Protein AF-A0A5P8K7Y3-F1 (afdb_monomer)

Secondary structure (DSSP, 8-state):
-----PPPPPPPHHHHHHHHHHHHHHHHHHHHHHHHT-STTS---HHHHHHHHHHHHHHHHHHHHHHHHHHHS-SPPPHHHHHHHHHHHHHHHHHHHHHHHHHHHHHHHHHHHHHTTS---HHHHHHHHHHHHHHHHHHHHHHHHHHHHHHHHHHHHHHHHHHHHHHHHHHHHHTSS----------------------------

Foldseek 3Di:
DDDPDPDADAQDLVLLVVLLVLLVLLVVLLVLLCVLLPDPLSAHALVSLVVSLVSLVVSLVVLVVVLVVLVPDDDDDHPLSVVSSVLSVVLSVLSVLLSVLSVLLSVLNVVCVVLVPDDDDVVVVVSNVVSSVSNVVSSVSSSVSSNVSSVSSNVSSVVSVVRNVVSVVVVVVVVPPPPDPDDDDDDDDDDDDDDDDDDDDDDDD

Mean predicted aligned error: 12.16 Å

Nearest PDB structures (foldseek):
  7x8v-assembly5_E  TM=6.450E-01  e=2.199E-02  Oryza sativa Japonica Group
  8snb-assembly1_1G  TM=4.598E-01  e=1.904E+00  Strongylocentrotus purpuratus
  4nqi-assembly2_C  TM=3.157E-01  e=3.144E+00  Dictyostelium discoideum
  6rcu-assembly1_A  TM=3.070E-01  e=5.456E+00  Plasmodium falciparum 3D7
  8pwv-assembly4_G  TM=3.233E-01  e=7.010E+00  Plasmodium falciparum 3D7

Organism: NCBI:txid2653200

Sequence (205 aa):
MTPIVPTPPIPTAADARTMSALAKEFTAARRRLDQSRQTSDGLPSLTATANQLQSLGLLINYLTDEVLFRIAEPGPRNPQQRRAVGILATVTTPAARAVEYLAEAHGQLGFLHQYAEGPATPIRIELRNSAVDVIHDRLDEARAALQDASDALNSEADRSGALMSRAAAARGRTTVHNAPTASSVLSPEAAPPPPSAGPAHVNGR

Solvent-accessible surface area (backbone atoms only — not comparable to full-atom values): 11895 Å² total; per-residue (Å²): 134,82,80,83,74,78,76,75,82,73,62,56,75,60,58,25,48,53,29,41,52,52,17,50,50,32,48,48,53,36,50,51,57,57,57,41,29,73,43,99,83,52,55,56,51,66,66,56,46,51,55,49,48,54,51,49,52,52,51,50,50,51,47,52,49,52,39,50,53,65,70,64,53,86,72,90,74,53,75,61,58,54,46,52,44,50,52,54,57,57,35,48,54,34,47,50,49,20,46,52,28,43,49,54,25,44,52,40,44,51,49,50,63,74,62,64,86,58,85,87,42,76,69,56,51,52,53,50,51,54,40,51,52,50,29,52,54,21,49,51,51,16,40,50,23,24,46,55,30,18,50,57,26,37,55,50,16,53,52,41,48,53,53,38,54,50,53,53,55,53,54,60,57,69,73,71,76,77,71,82,79,77,78,89,89,82,88,86,92,83,87,84,88,90,86,89,82,88,82,92,84,88,89,90,134

Radius of gyration: 35.82 Å; Cα contacts (8 Å, |Δi|>4): 152; chains: 1; bounding box: 78×76×113 Å

Structure (mmCIF, N/CA/C/O backbone):
data_AF-A0A5P8K7Y3-F1
#
_entry.id   AF-A0A5P8K7Y3-F1
#
loop_
_atom_site.group_PDB
_atom_site.id
_atom_site.type_symbol
_atom_site.label_atom_id
_atom_site.label_alt_id
_atom_site.label_comp_id
_atom_site.label_asym_id
_atom_site.label_entity_id
_atom_site.label_seq_id
_atom_site.pdbx_PDB_ins_code
_atom_site.Cartn_x
_atom_site.Cartn_y
_atom_site.Cartn_z
_atom_site.occupancy
_atom_site.B_iso_or_equiv
_atom_site.auth_seq_id
_atom_site.auth_comp_id
_atom_site.auth_asym_id
_atom_site.auth_atom_id
_atom_site.pdbx_PDB_model_num
ATOM 1 N N . MET A 1 1 ? -23.133 5.438 50.926 1.00 43.59 1 MET A N 1
ATOM 2 C CA . MET A 1 1 ? -22.958 5.757 49.493 1.00 43.59 1 MET A CA 1
ATOM 3 C C . MET A 1 1 ? -21.831 4.893 48.958 1.00 43.59 1 MET A C 1
ATOM 5 O O . MET A 1 1 ? -20.680 5.143 49.285 1.00 43.59 1 MET A O 1
ATOM 9 N N . THR A 1 2 ? -22.152 3.819 48.243 1.00 37.84 2 THR A N 1
ATOM 10 C CA . THR A 1 2 ? -21.155 2.976 47.572 1.00 37.84 2 THR A CA 1
ATOM 11 C C . THR A 1 2 ? -20.686 3.685 46.298 1.00 37.84 2 THR A C 1
ATOM 13 O O . THR A 1 2 ? -21.532 4.106 45.508 1.00 37.84 2 THR A O 1
ATOM 16 N N . PRO A 1 3 ? -19.372 3.866 46.082 1.00 36.59 3 PRO A N 1
ATOM 17 C CA . PRO A 1 3 ? -18.875 4.463 44.852 1.00 36.59 3 PRO A CA 1
ATOM 18 C C . PRO A 1 3 ? -19.173 3.524 43.679 1.00 36.59 3 PRO A C 1
ATOM 20 O O . PRO A 1 3 ? -18.747 2.369 43.665 1.00 36.59 3 PRO A O 1
ATOM 23 N N . ILE A 1 4 ? -19.916 4.025 42.692 1.00 34.91 4 ILE A N 1
ATOM 24 C CA . ILE A 1 4 ? -20.074 3.368 41.394 1.00 34.91 4 ILE A CA 1
ATOM 25 C C . ILE A 1 4 ? -18.711 3.463 40.708 1.00 34.91 4 ILE A C 1
ATOM 27 O O . ILE A 1 4 ? -18.345 4.516 40.194 1.00 34.91 4 ILE A O 1
ATOM 31 N N . VAL A 1 5 ? -17.929 2.384 40.750 1.00 37.88 5 VAL A N 1
ATOM 32 C CA . VAL A 1 5 ? -16.685 2.281 39.981 1.00 37.88 5 VAL A CA 1
ATOM 33 C C . VAL A 1 5 ? -17.086 2.139 38.509 1.00 37.88 5 VAL A C 1
ATOM 35 O O . VAL A 1 5 ? -17.728 1.142 38.162 1.00 37.88 5 VAL A O 1
ATOM 38 N N . PRO A 1 6 ? -16.761 3.106 37.630 1.00 37.75 6 PRO A N 1
ATOM 39 C CA . PRO A 1 6 ? -17.093 3.008 36.217 1.00 37.75 6 PRO A CA 1
ATOM 40 C C . PRO A 1 6 ? -16.416 1.765 35.650 1.00 37.75 6 PRO A C 1
ATOM 42 O O . PRO A 1 6 ? -15.192 1.633 35.701 1.00 37.75 6 PRO A O 1
ATOM 45 N N . THR A 1 7 ? -17.210 0.829 35.134 1.00 42.75 7 THR A N 1
ATOM 46 C CA . THR A 1 7 ? -16.655 -0.323 34.425 1.00 42.75 7 THR A CA 1
ATOM 47 C C . THR A 1 7 ? -15.919 0.223 33.201 1.00 42.75 7 THR A C 1
ATOM 49 O O . THR A 1 7 ? -16.545 0.929 32.405 1.00 42.75 7 THR A O 1
ATOM 52 N N . PRO A 1 8 ? -14.607 -0.030 33.041 1.00 46.38 8 PRO A N 1
ATOM 53 C CA . PRO A 1 8 ? -13.878 0.502 31.906 1.00 46.38 8 PRO A CA 1
ATOM 54 C C . PRO A 1 8 ? -14.508 -0.030 30.612 1.00 46.38 8 PRO A C 1
ATOM 56 O O . PRO A 1 8 ? -14.836 -1.221 30.537 1.00 46.38 8 PRO A O 1
ATOM 59 N N . PRO A 1 9 ? -14.696 0.831 29.599 1.00 52.50 9 PRO A N 1
ATOM 60 C CA . PRO A 1 9 ? -15.240 0.409 28.323 1.00 52.50 9 PRO A CA 1
ATOM 61 C C . PRO A 1 9 ? -14.360 -0.691 27.726 1.00 52.50 9 PRO A C 1
ATOM 63 O O . PRO A 1 9 ? -13.128 -0.640 27.748 1.00 52.50 9 PRO A O 1
ATOM 66 N N . ILE A 1 10 ? -15.032 -1.725 27.243 1.00 55.00 10 ILE A N 1
ATOM 67 C CA . ILE A 1 10 ? -14.431 -2.928 26.679 1.00 55.00 10 ILE A CA 1
ATOM 68 C C . ILE A 1 10 ? -13.862 -2.550 25.304 1.00 55.00 10 ILE A C 1
ATOM 70 O O . ILE A 1 10 ? -14.553 -1.851 24.559 1.00 55.00 10 ILE A O 1
ATOM 74 N N . PRO A 1 11 ? -12.653 -3.006 24.928 1.00 56.31 11 PRO A N 1
ATOM 75 C CA . PRO A 1 11 ? -12.202 -2.914 23.541 1.00 56.31 11 PRO A CA 1
ATOM 76 C C . PRO A 1 11 ? -13.250 -3.544 22.617 1.00 56.31 11 PRO A C 1
ATOM 78 O O . PRO A 1 11 ? -13.798 -4.602 22.948 1.00 56.31 11 PRO A O 1
ATOM 81 N N . THR A 1 12 ? -13.563 -2.915 21.482 1.00 70.69 12 THR A N 1
ATOM 82 C CA . THR A 1 12 ? -14.603 -3.472 20.614 1.00 70.69 12 THR A CA 1
ATOM 83 C C . THR A 1 12 ? -14.018 -4.592 19.753 1.00 70.69 12 THR A C 1
ATOM 85 O O . THR A 1 12 ? -12.980 -4.446 19.110 1.00 70.69 12 THR A O 1
ATOM 88 N N . ALA A 1 13 ? -14.710 -5.732 19.704 1.00 78.44 13 ALA A N 1
ATOM 89 C CA . ALA A 1 13 ? -14.373 -6.844 18.811 1.00 78.44 13 ALA A CA 1
ATOM 90 C C . ALA A 1 13 ? -14.355 -6.427 17.332 1.00 78.44 13 ALA A C 1
ATOM 92 O O . ALA A 1 13 ? -13.800 -7.128 16.488 1.00 78.44 13 ALA A O 1
ATOM 93 N N . ALA A 1 14 ? -15.055 -5.341 17.000 1.00 84.50 14 ALA A N 1
ATOM 94 C CA . ALA A 1 14 ? -15.094 -4.772 15.665 1.00 84.50 14 ALA A CA 1
ATOM 95 C C . ALA A 1 14 ? -13.731 -4.174 15.288 1.00 84.50 14 ALA A C 1
ATOM 97 O O . ALA A 1 14 ? -13.200 -4.540 14.248 1.00 84.50 14 ALA A O 1
ATOM 98 N N . ASP A 1 15 ? -13.113 -3.382 16.170 1.00 87.62 15 ASP A N 1
ATOM 99 C CA . ASP A 1 15 ? -11.823 -2.728 15.908 1.00 87.62 15 ASP A CA 1
ATOM 100 C C . ASP A 1 15 ? -10.712 -3.724 15.569 1.00 87.62 15 ASP A C 1
ATOM 102 O O . ASP A 1 15 ? -10.034 -3.587 14.551 1.00 87.62 15 ASP A O 1
ATOM 106 N N . ALA A 1 16 ? -10.562 -4.767 16.390 1.00 90.00 16 ALA A N 1
ATOM 107 C CA . ALA A 1 16 ? -9.559 -5.805 16.166 1.00 90.00 16 ALA A CA 1
ATOM 108 C C . ALA A 1 16 ? -9.787 -6.550 14.839 1.00 90.00 16 ALA A C 1
ATOM 110 O O . ALA A 1 16 ? -8.836 -6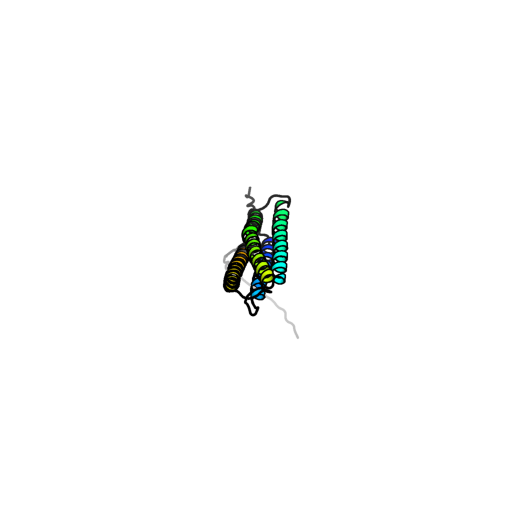.854 14.119 1.00 90.00 16 ALA A O 1
ATOM 111 N N . ARG A 1 17 ?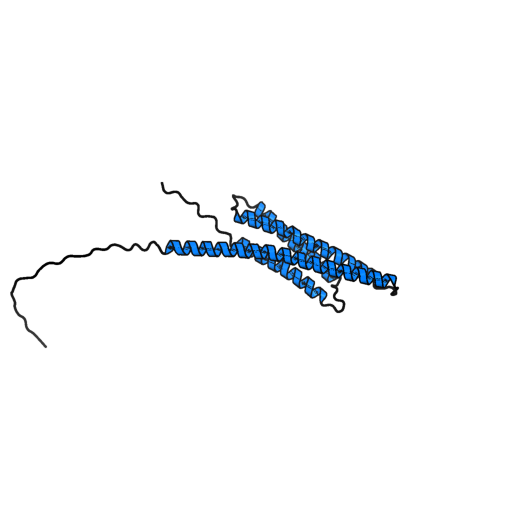 -11.053 -6.818 14.488 1.00 90.31 17 ARG A N 1
ATOM 112 C CA . ARG A 1 17 ? -11.409 -7.473 13.222 1.00 90.31 17 ARG A CA 1
ATOM 113 C C . ARG A 1 17 ? -11.115 -6.581 12.021 1.00 90.31 17 ARG A C 1
ATOM 115 O O . ARG A 1 17 ? -10.531 -7.079 11.064 1.00 90.31 17 ARG A O 1
ATOM 122 N N . THR A 1 18 ? -11.461 -5.295 12.083 1.00 92.31 18 THR A N 1
ATOM 123 C CA . THR A 1 18 ? -11.161 -4.329 11.016 1.00 92.31 18 THR A CA 1
ATOM 124 C C . THR A 1 18 ? -9.657 -4.216 10.788 1.00 92.31 18 THR A C 1
ATOM 126 O O . THR A 1 18 ? -9.202 -4.346 9.654 1.00 92.31 18 THR A O 1
ATOM 129 N N . MET A 1 19 ? -8.867 -4.060 11.856 1.00 94.62 19 MET A N 1
ATOM 130 C CA . MET A 1 19 ? -7.406 -3.978 11.745 1.00 94.62 19 MET A CA 1
ATOM 131 C C . MET A 1 19 ? -6.797 -5.271 11.187 1.00 94.62 19 MET A C 1
ATOM 133 O O . MET A 1 19 ? -5.967 -5.211 10.285 1.00 94.62 19 MET A O 1
ATOM 137 N N . SER A 1 20 ? -7.254 -6.443 11.640 1.00 95.44 20 SER A N 1
ATOM 138 C CA . SER A 1 20 ? -6.792 -7.729 11.099 1.00 95.44 20 SER A CA 1
ATOM 139 C C . SER A 1 20 ? -7.175 -7.922 9.626 1.00 95.44 20 SER A C 1
ATOM 141 O O . SER A 1 20 ? -6.382 -8.447 8.846 1.00 95.44 20 SER A O 1
ATOM 143 N N . ALA A 1 21 ? -8.374 -7.494 9.219 1.00 95.62 21 ALA A N 1
ATOM 144 C CA . ALA A 1 21 ? -8.799 -7.546 7.822 1.00 95.62 21 ALA A CA 1
ATOM 145 C C . ALA A 1 21 ? -7.900 -6.665 6.940 1.00 95.62 21 ALA A C 1
ATOM 147 O O . ALA A 1 21 ? -7.353 -7.149 5.953 1.00 95.62 21 ALA A O 1
ATOM 148 N N . LEU A 1 22 ? -7.650 -5.420 7.350 1.00 95.81 22 LEU A N 1
ATOM 149 C CA . LEU A 1 22 ? -6.735 -4.517 6.650 1.00 95.81 22 LEU A CA 1
ATOM 150 C C . LEU A 1 22 ? -5.306 -5.065 6.576 1.00 95.81 22 LEU A C 1
ATOM 152 O O . LEU A 1 22 ? -4.679 -5.022 5.519 1.00 95.81 22 LEU A O 1
ATOM 156 N N . ALA A 1 23 ? -4.799 -5.636 7.669 1.00 97.62 23 ALA A N 1
ATOM 157 C CA . ALA A 1 23 ? -3.471 -6.240 7.691 1.00 97.62 23 ALA A CA 1
ATOM 158 C C . ALA A 1 23 ? -3.346 -7.379 6.665 1.00 97.62 23 ALA A C 1
ATOM 160 O O . ALA A 1 23 ? -2.321 -7.510 5.988 1.00 97.62 23 ALA A O 1
ATOM 161 N N . LYS A 1 24 ? -4.404 -8.189 6.509 1.00 98.00 24 LYS A N 1
ATOM 162 C CA . LYS A 1 24 ? -4.471 -9.246 5.490 1.00 98.00 24 LYS A CA 1
ATOM 163 C C . LYS A 1 24 ? -4.464 -8.678 4.075 1.00 98.00 24 LYS A C 1
ATOM 165 O O . LYS A 1 24 ? -3.780 -9.253 3.231 1.00 98.00 24 LYS A O 1
ATOM 170 N N . GLU A 1 25 ? -5.150 -7.565 3.825 1.00 98.00 25 GLU A N 1
ATOM 171 C CA . GLU A 1 25 ? -5.144 -6.900 2.516 1.00 98.00 25 GLU A CA 1
ATOM 172 C C . GLU A 1 25 ? -3.756 -6.351 2.155 1.00 98.00 25 GLU A C 1
ATOM 174 O O . GLU A 1 25 ? -3.258 -6.624 1.061 1.00 98.00 25 GLU A O 1
ATOM 179 N N . PHE A 1 26 ? -3.057 -5.688 3.085 1.00 97.88 26 PHE A N 1
ATOM 180 C CA . PHE A 1 26 ? -1.664 -5.265 2.869 1.00 97.88 26 PHE A CA 1
ATOM 181 C C . PHE A 1 26 ? -0.726 -6.462 2.654 1.00 97.88 26 PHE A C 1
ATOM 183 O O . PHE A 1 26 ? 0.099 -6.463 1.737 1.00 97.88 26 PHE A O 1
ATOM 190 N N . THR A 1 27 ? -0.909 -7.542 3.419 1.00 98.31 27 THR A N 1
ATOM 191 C CA . THR A 1 27 ? -0.162 -8.796 3.225 1.00 98.31 27 THR A CA 1
ATOM 192 C C . THR A 1 27 ? -0.441 -9.415 1.852 1.00 98.31 27 THR A C 1
ATOM 194 O O . THR A 1 27 ? 0.462 -9.950 1.206 1.00 98.31 27 THR A O 1
ATOM 197 N N . ALA A 1 28 ? -1.688 -9.374 1.382 1.00 97.50 28 ALA A N 1
ATOM 198 C CA . ALA A 1 28 ? -2.072 -9.850 0.058 1.00 97.50 28 ALA A CA 1
ATOM 199 C C . ALA A 1 28 ? -1.484 -8.966 -1.048 1.00 97.50 28 ALA A C 1
ATOM 201 O O . ALA A 1 28 ? -0.976 -9.495 -2.034 1.00 97.50 28 ALA A O 1
ATOM 202 N N . ALA A 1 29 ? -1.486 -7.643 -0.878 1.00 96.56 29 ALA A N 1
ATOM 203 C CA . ALA A 1 29 ? -0.826 -6.713 -1.787 1.00 96.56 29 ALA A CA 1
ATOM 204 C C . ALA A 1 29 ? 0.676 -7.010 -1.898 1.00 96.56 29 ALA A C 1
ATOM 206 O O . ALA A 1 29 ? 1.185 -7.127 -3.011 1.00 96.56 29 ALA A O 1
ATOM 207 N N . ARG A 1 30 ? 1.359 -7.237 -0.771 1.00 97.38 30 ARG A N 1
ATOM 208 C CA . ARG A 1 30 ? 2.775 -7.628 -0.748 1.00 97.38 30 ARG A CA 1
ATOM 209 C C . ARG A 1 30 ? 3.023 -8.942 -1.493 1.00 97.38 30 ARG A C 1
ATOM 211 O O . ARG A 1 30 ? 3.897 -9.012 -2.344 1.00 97.38 30 ARG A O 1
ATOM 218 N N . ARG A 1 31 ? 2.206 -9.970 -1.240 1.00 97.06 31 ARG A N 1
ATOM 219 C CA . ARG A 1 31 ? 2.325 -11.264 -1.940 1.00 97.06 31 ARG A CA 1
ATOM 220 C C . ARG A 1 31 ? 2.109 -11.145 -3.447 1.00 97.06 31 ARG A C 1
ATOM 222 O O . ARG A 1 31 ? 2.800 -11.820 -4.199 1.00 97.06 31 ARG A O 1
ATOM 229 N N . ARG A 1 32 ? 1.177 -10.296 -3.894 1.00 95.31 32 ARG A N 1
ATOM 230 C CA . ARG A 1 32 ? 0.976 -10.015 -5.327 1.00 95.31 32 ARG A CA 1
ATOM 231 C C . ARG A 1 32 ? 2.219 -9.386 -5.960 1.00 95.31 32 ARG A C 1
ATOM 233 O O . ARG A 1 32 ? 2.560 -9.749 -7.081 1.00 95.31 32 ARG A O 1
ATOM 240 N N . LEU A 1 33 ? 2.907 -8.503 -5.232 1.00 93.62 33 LEU A N 1
ATOM 241 C CA . LEU A 1 33 ? 4.177 -7.913 -5.663 1.00 93.62 33 LEU A CA 1
ATOM 242 C C . LEU A 1 33 ? 5.288 -8.966 -5.789 1.00 93.62 33 LEU A C 1
ATOM 244 O O . LEU A 1 33 ? 6.045 -8.957 -6.751 1.00 93.62 33 LEU A O 1
ATOM 248 N N . ASP A 1 34 ? 5.361 -9.909 -4.850 1.00 94.19 34 ASP A N 1
ATOM 249 C CA . ASP A 1 34 ? 6.330 -11.008 -4.925 1.00 94.19 34 ASP A CA 1
ATOM 250 C C . ASP A 1 34 ? 6.035 -11.951 -6.100 1.00 94.19 34 ASP A C 1
ATOM 252 O O . ASP A 1 34 ? 6.944 -12.402 -6.791 1.00 94.19 34 ASP A O 1
ATOM 256 N N . GLN A 1 35 ? 4.756 -12.251 -6.336 1.00 93.44 35 GLN A N 1
ATOM 257 C CA . GLN A 1 35 ? 4.317 -13.107 -7.439 1.00 93.44 35 GLN A CA 1
ATOM 258 C C . GLN A 1 35 ? 4.613 -12.482 -8.800 1.00 93.44 35 GLN A C 1
ATOM 260 O O . GLN A 1 35 ? 5.029 -13.186 -9.716 1.00 93.44 35 GLN A O 1
ATOM 265 N N . SER A 1 36 ? 4.436 -11.167 -8.942 1.00 91.38 36 SER A N 1
ATOM 266 C CA . SER A 1 36 ? 4.694 -10.486 -10.210 1.00 91.38 36 SER A CA 1
ATOM 267 C C . SER A 1 36 ? 6.179 -10.455 -10.589 1.00 91.38 36 SER A C 1
ATOM 269 O O . SER A 1 36 ? 6.481 -10.280 -11.763 1.00 91.38 36 SER A O 1
ATOM 271 N N . ARG A 1 37 ? 7.094 -10.699 -9.639 1.00 89.50 37 ARG A N 1
ATOM 272 C CA . ARG A 1 37 ? 8.543 -10.845 -9.876 1.00 89.50 37 ARG A CA 1
ATOM 273 C C . ARG A 1 37 ? 8.968 -12.252 -10.304 1.00 89.50 37 ARG A C 1
ATOM 275 O O . ARG A 1 37 ? 10.141 -12.468 -10.570 1.00 89.50 37 ARG A O 1
ATOM 282 N N . GLN A 1 38 ? 8.060 -13.228 -10.371 1.00 87.06 38 GLN A N 1
ATOM 283 C CA . GLN A 1 38 ? 8.395 -14.618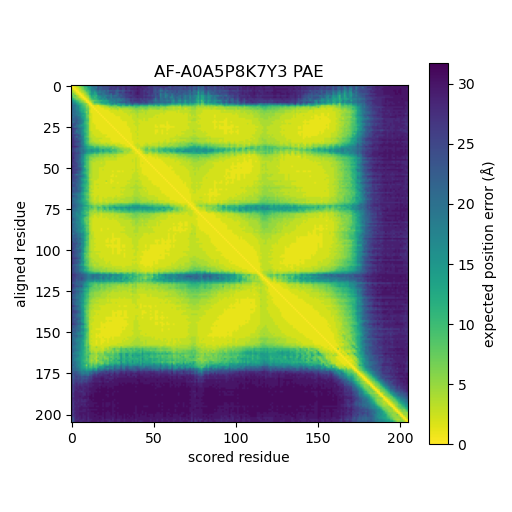 -10.735 1.00 87.06 38 GLN A CA 1
ATOM 284 C C . GLN A 1 38 ? 8.551 -14.832 -12.253 1.00 87.06 38 GLN A C 1
ATOM 286 O O . GLN A 1 38 ? 8.421 -15.950 -12.751 1.00 87.06 38 GLN A O 1
ATOM 291 N N . THR A 1 39 ? 8.803 -13.764 -13.005 1.00 84.88 39 THR A N 1
ATOM 292 C CA . THR A 1 39 ? 9.098 -13.807 -14.437 1.00 84.88 39 THR A CA 1
ATOM 293 C C . THR A 1 39 ? 10.548 -14.230 -14.684 1.00 84.88 39 THR A C 1
ATOM 295 O O . THR A 1 39 ? 11.385 -14.225 -13.782 1.00 84.88 39 THR A O 1
ATOM 298 N N . SER A 1 40 ? 10.871 -14.592 -15.928 1.00 81.06 40 SER A N 1
ATOM 299 C CA . SER A 1 40 ? 12.224 -15.015 -16.316 1.00 81.06 40 SER A CA 1
ATOM 300 C C . SER A 1 40 ? 13.293 -13.938 -16.116 1.00 81.06 40 SER A C 1
ATOM 302 O O . SER A 1 40 ? 14.460 -14.266 -15.941 1.00 81.06 40 SER A O 1
ATOM 304 N N . ASP A 1 41 ? 12.904 -12.666 -16.176 1.00 82.12 41 ASP A N 1
ATOM 305 C CA . ASP A 1 41 ? 13.771 -11.505 -15.973 1.00 82.12 41 ASP A CA 1
ATOM 306 C C . ASP A 1 41 ? 13.654 -10.904 -14.562 1.00 82.12 41 ASP A C 1
ATOM 308 O O . ASP A 1 41 ? 14.331 -9.926 -14.265 1.00 82.12 41 ASP A O 1
ATOM 312 N N . GLY A 1 42 ? 12.817 -11.477 -13.688 1.00 85.88 42 GLY A N 1
ATOM 313 C CA . GLY A 1 42 ? 12.606 -10.988 -12.325 1.00 85.88 42 GLY A CA 1
ATOM 314 C C . GLY A 1 42 ? 11.796 -9.689 -12.222 1.00 85.88 42 GLY A C 1
ATOM 315 O O . GLY A 1 42 ? 11.629 -9.165 -11.115 1.00 85.88 42 GLY A O 1
ATOM 316 N N . LEU A 1 43 ? 11.303 -9.155 -13.346 1.00 92.50 43 LEU A N 1
ATOM 317 C CA . LEU A 1 43 ? 10.600 -7.878 -13.419 1.00 92.50 43 LEU A CA 1
ATOM 318 C C . LEU A 1 43 ? 9.091 -8.053 -13.623 1.00 92.50 43 LEU A C 1
ATOM 320 O O . LEU A 1 43 ? 8.653 -8.790 -14.508 1.00 92.50 43 LEU A O 1
ATOM 324 N N . PRO A 1 44 ? 8.259 -7.313 -12.874 1.00 93.75 44 PRO A N 1
ATOM 325 C CA . PRO A 1 44 ? 6.832 -7.303 -13.130 1.00 93.75 44 PRO A CA 1
ATOM 326 C C . PRO A 1 44 ? 6.514 -6.587 -14.446 1.00 93.75 44 PRO A C 1
ATOM 328 O O . PRO A 1 44 ? 7.158 -5.608 -14.821 1.00 93.75 44 PRO A O 1
ATOM 331 N N . SER A 1 45 ? 5.455 -7.027 -15.128 1.00 93.75 45 SER A N 1
ATOM 332 C CA . SER A 1 45 ? 4.976 -6.328 -16.322 1.00 93.75 45 SER A CA 1
ATOM 333 C C . SER A 1 45 ? 4.426 -4.935 -15.984 1.00 93.75 45 SER A C 1
ATOM 335 O O . SER A 1 45 ? 3.947 -4.678 -14.873 1.00 93.75 45 SER A O 1
ATOM 337 N N . LEU A 1 46 ? 4.433 -4.032 -16.970 1.00 94.50 46 LEU A N 1
ATOM 338 C CA . LEU A 1 46 ? 3.895 -2.675 -16.817 1.00 94.50 46 LEU A CA 1
ATOM 339 C C . LEU A 1 46 ? 2.408 -2.686 -16.411 1.00 94.50 46 LEU A C 1
ATOM 341 O O . LEU A 1 46 ? 1.980 -1.925 -15.547 1.00 94.50 46 LEU A O 1
ATOM 345 N N . THR A 1 47 ? 1.621 -3.604 -16.978 1.00 95.38 47 THR A N 1
ATOM 346 C CA . THR A 1 47 ? 0.211 -3.802 -16.606 1.00 95.38 47 THR A CA 1
ATOM 347 C C . THR A 1 47 ? 0.063 -4.315 -15.173 1.00 95.38 47 THR A C 1
ATOM 349 O O . THR A 1 47 ? -0.823 -3.864 -14.449 1.00 95.38 47 THR A O 1
ATOM 352 N N . ALA A 1 48 ? 0.925 -5.239 -14.734 1.00 94.50 48 ALA A N 1
ATOM 353 C CA . ALA A 1 48 ? 0.872 -5.765 -13.372 1.00 94.50 48 ALA A CA 1
ATOM 354 C C . ALA A 1 48 ? 1.154 -4.671 -12.331 1.00 94.50 48 ALA A C 1
ATOM 356 O O . ALA A 1 48 ? 0.434 -4.578 -11.336 1.00 94.50 48 ALA A O 1
ATOM 357 N N . THR A 1 49 ? 2.146 -3.807 -12.573 1.00 96.31 49 THR A N 1
ATOM 358 C CA . THR A 1 49 ? 2.445 -2.680 -11.673 1.00 96.31 49 THR A CA 1
ATOM 359 C C . THR A 1 49 ? 1.343 -1.621 -11.672 1.00 96.31 49 THR A C 1
ATOM 361 O O . THR A 1 49 ? 0.970 -1.157 -10.596 1.00 96.31 49 THR A O 1
ATOM 364 N N . ALA A 1 50 ? 0.732 -1.312 -12.823 1.00 97.31 50 ALA A N 1
ATOM 365 C CA . ALA A 1 50 ? -0.433 -0.422 -12.891 1.00 97.31 50 ALA A CA 1
ATOM 366 C C . ALA A 1 50 ? -1.629 -0.950 -12.072 1.00 97.31 50 ALA A C 1
ATOM 368 O O . ALA A 1 50 ? -2.207 -0.223 -11.262 1.00 97.31 50 ALA A O 1
ATOM 369 N N . ASN A 1 51 ? -1.962 -2.237 -12.218 1.00 96.38 51 ASN A N 1
ATOM 370 C CA . ASN A 1 51 ? -3.041 -2.874 -11.453 1.00 96.38 51 ASN A CA 1
ATOM 371 C C . ASN A 1 51 ? -2.763 -2.868 -9.942 1.00 96.38 51 ASN A C 1
ATOM 373 O O . ASN A 1 51 ? -3.678 -2.720 -9.123 1.00 96.38 51 ASN A O 1
ATOM 377 N N . GLN A 1 52 ? -1.495 -3.033 -9.561 1.00 96.75 52 GLN A N 1
ATOM 378 C CA . GLN A 1 52 ? -1.076 -2.977 -8.169 1.00 96.75 52 GLN A CA 1
ATOM 379 C C . GLN A 1 52 ? -1.189 -1.551 -7.603 1.00 96.75 52 GLN A C 1
ATOM 381 O O . GLN A 1 52 ? -1.717 -1.395 -6.503 1.00 96.75 52 GLN A O 1
ATOM 386 N N . LEU A 1 53 ? -0.785 -0.518 -8.354 1.00 98.00 53 LEU A N 1
ATOM 387 C CA . LEU A 1 53 ? -0.975 0.890 -7.972 1.00 98.00 53 LEU A CA 1
ATOM 388 C C . LEU A 1 53 ? -2.453 1.216 -7.752 1.00 98.00 53 LEU A C 1
ATOM 390 O O . LEU A 1 53 ? -2.814 1.772 -6.716 1.00 98.00 53 LEU A O 1
ATOM 394 N N . GLN A 1 54 ? -3.320 0.805 -8.681 1.00 97.50 54 GLN A N 1
ATOM 395 C CA . GLN A 1 54 ? -4.765 0.986 -8.542 1.00 97.50 54 GLN A CA 1
ATOM 396 C C . GLN A 1 54 ? -5.302 0.289 -7.284 1.00 97.50 54 GLN A C 1
ATOM 398 O O . GLN A 1 54 ? -6.052 0.887 -6.512 1.00 97.50 54 GLN A O 1
ATOM 403 N N . SER A 1 55 ? -4.898 -0.964 -7.053 1.00 95.94 55 SER A N 1
ATOM 404 C CA . SER A 1 55 ? -5.315 -1.733 -5.874 1.00 95.94 55 SER A CA 1
ATOM 405 C C . SER A 1 55 ? -4.892 -1.060 -4.565 1.00 95.94 55 SER A C 1
ATOM 407 O O . SER A 1 55 ? -5.680 -1.003 -3.624 1.00 95.94 55 SER A O 1
ATOM 409 N N . LEU A 1 56 ? -3.659 -0.551 -4.495 1.00 96.50 56 LEU A N 1
ATOM 410 C CA . LEU A 1 56 ? -3.158 0.151 -3.312 1.00 96.50 56 LEU A CA 1
ATOM 411 C C . LEU A 1 56 ? -3.855 1.496 -3.105 1.00 96.50 56 LEU A C 1
ATOM 413 O O . LEU A 1 56 ? -4.195 1.820 -1.971 1.00 96.50 56 LEU A O 1
ATOM 417 N N . GLY A 1 57 ? -4.139 2.237 -4.179 1.00 96.50 57 GLY A N 1
ATOM 418 C CA . GLY A 1 57 ? -4.924 3.469 -4.103 1.00 96.50 57 GLY A CA 1
ATOM 419 C C . GLY A 1 57 ? -6.312 3.237 -3.499 1.00 96.50 57 GLY A C 1
ATOM 420 O O . GLY A 1 57 ? -6.729 3.969 -2.605 1.00 96.50 57 GLY A O 1
ATOM 421 N N . LEU A 1 58 ? -7.000 2.165 -3.909 1.00 96.06 58 LEU A N 1
ATOM 422 C CA . LEU A 1 58 ? -8.286 1.777 -3.317 1.00 96.06 58 LEU A CA 1
ATOM 423 C C . LEU A 1 58 ? -8.160 1.402 -1.833 1.00 9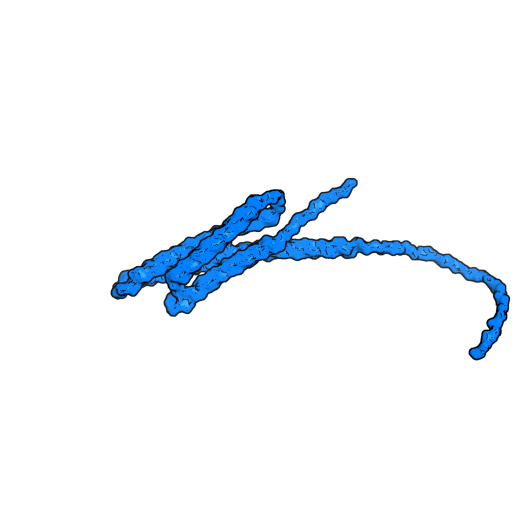6.06 58 LEU A C 1
ATOM 425 O O . LEU A 1 58 ? -9.013 1.784 -1.034 1.00 96.06 58 LEU A O 1
ATOM 429 N N . LEU A 1 59 ? -7.100 0.684 -1.453 1.00 95.50 59 LEU A N 1
ATOM 430 C CA . LEU A 1 59 ? -6.863 0.294 -0.062 1.00 95.50 59 LEU A CA 1
ATOM 431 C C . LEU A 1 59 ? -6.582 1.507 0.839 1.00 95.50 59 LEU A C 1
ATOM 433 O O . LEU A 1 59 ? -7.088 1.566 1.959 1.00 95.50 59 LEU A O 1
ATOM 437 N N . ILE A 1 60 ? -5.818 2.488 0.348 1.00 96.00 60 ILE A N 1
ATOM 438 C CA . ILE A 1 60 ? -5.579 3.753 1.056 1.00 96.00 60 ILE A CA 1
ATOM 439 C C . ILE A 1 60 ? -6.881 4.537 1.206 1.00 96.00 60 ILE A C 1
ATOM 441 O O . ILE A 1 60 ? -7.162 4.997 2.308 1.00 96.00 60 ILE A O 1
ATOM 445 N N . ASN A 1 61 ? -7.698 4.636 0.152 1.00 95.19 61 ASN A N 1
ATOM 446 C CA . ASN A 1 61 ? -8.994 5.314 0.233 1.00 95.19 61 ASN A CA 1
ATOM 447 C C . ASN A 1 61 ? -9.899 4.672 1.291 1.00 95.19 61 ASN A C 1
ATOM 449 O O . ASN A 1 61 ? -10.442 5.371 2.141 1.00 95.19 61 ASN A O 1
ATOM 453 N N . TYR A 1 62 ? -9.989 3.339 1.304 1.00 95.25 62 TYR A N 1
ATOM 454 C CA . TYR A 1 62 ? -10.739 2.624 2.335 1.00 95.25 62 TYR A CA 1
ATOM 455 C C . TYR A 1 62 ? -10.197 2.921 3.744 1.00 95.25 62 TYR A C 1
ATOM 457 O O . TYR A 1 62 ? -10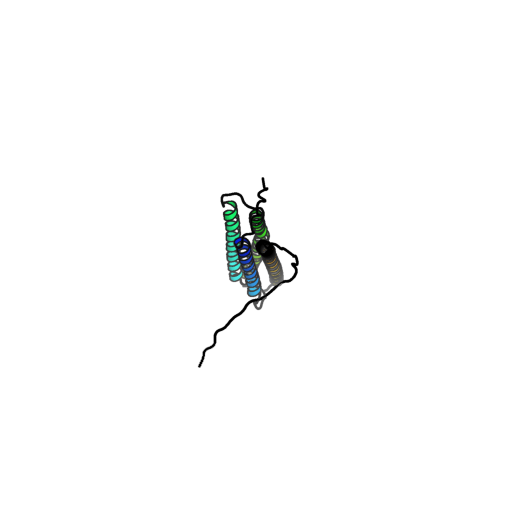.969 3.153 4.673 1.00 95.25 62 TYR A O 1
ATOM 465 N N . LEU A 1 63 ? -8.870 2.944 3.919 1.00 94.50 63 LEU A N 1
ATOM 466 C CA . LEU A 1 63 ? -8.243 3.276 5.200 1.00 94.50 63 LEU A CA 1
ATOM 467 C C . LEU A 1 63 ? -8.593 4.703 5.649 1.00 94.50 63 LEU A C 1
ATOM 469 O O . LEU A 1 63 ? -8.930 4.915 6.815 1.00 94.50 63 LEU A O 1
ATOM 473 N N . THR A 1 64 ? -8.532 5.679 4.741 1.00 96.00 64 THR A N 1
ATOM 474 C CA . THR A 1 64 ? -8.876 7.071 5.049 1.00 96.00 64 THR A C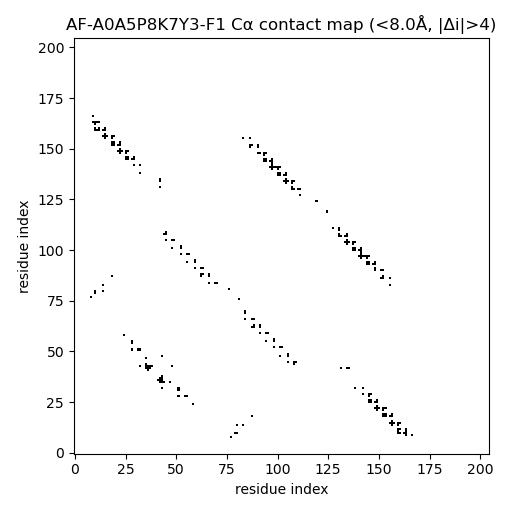A 1
ATOM 475 C C . THR A 1 64 ? -10.363 7.248 5.328 1.00 96.00 64 THR A C 1
ATOM 477 O O . THR A 1 64 ? -10.711 7.968 6.262 1.00 96.00 64 THR A O 1
ATOM 480 N N . ASP A 1 65 ? -11.233 6.551 4.597 1.00 94.81 65 ASP A N 1
ATOM 481 C CA . ASP A 1 65 ? -12.680 6.569 4.821 1.00 94.81 65 ASP A CA 1
ATOM 482 C C . ASP A 1 65 ? -13.034 5.976 6.187 1.00 94.81 65 ASP A C 1
ATOM 484 O O . ASP A 1 65 ? -13.834 6.553 6.920 1.00 94.81 65 ASP A O 1
ATOM 488 N N . GLU A 1 66 ? -12.386 4.879 6.586 1.00 92.62 66 GLU A N 1
ATOM 489 C CA . GLU A 1 66 ? -12.564 4.281 7.912 1.00 92.62 66 GLU A CA 1
ATOM 490 C C . GLU A 1 66 ? -12.135 5.250 9.029 1.00 92.62 66 GLU A C 1
ATOM 492 O O . GLU A 1 66 ? -12.817 5.382 10.051 1.00 92.62 66 GLU A O 1
ATOM 497 N N . VAL A 1 67 ? -11.024 5.971 8.844 1.00 95.00 67 VAL A N 1
ATOM 498 C CA . VAL A 1 67 ? -10.582 7.020 9.779 1.00 95.00 67 VAL A CA 1
ATOM 499 C C . VAL A 1 67 ? -11.615 8.148 9.854 1.00 95.00 67 VAL A C 1
ATOM 501 O O . VAL A 1 67 ? -12.008 8.537 10.957 1.00 95.00 67 VAL A O 1
ATOM 504 N N . LEU A 1 68 ? -12.085 8.652 8.709 1.00 94.81 68 LEU A N 1
ATOM 505 C CA . LEU A 1 68 ? -13.088 9.716 8.639 1.00 94.81 68 LEU A CA 1
ATOM 506 C C . LEU A 1 68 ? -14.401 9.297 9.301 1.00 94.81 68 LEU A C 1
ATOM 508 O O . LEU A 1 68 ? -14.931 10.040 10.127 1.00 94.81 68 LEU A O 1
ATOM 512 N N . PHE A 1 69 ? -14.886 8.091 9.004 1.00 92.31 69 PHE A N 1
ATOM 513 C CA . PHE A 1 69 ? -16.098 7.528 9.589 1.00 92.31 69 PHE A CA 1
ATOM 514 C C . PHE A 1 69 ? -16.010 7.493 11.118 1.00 92.31 69 PHE A C 1
ATOM 516 O O . PHE A 1 69 ? -16.886 8.010 11.815 1.00 92.31 69 PHE A O 1
ATOM 523 N N . ARG A 1 70 ? -14.899 6.981 11.660 1.00 91.56 70 ARG A N 1
ATOM 524 C CA . ARG A 1 70 ? -14.685 6.909 13.113 1.00 91.56 70 ARG A CA 1
ATOM 525 C C . ARG A 1 70 ? -14.558 8.275 13.772 1.00 91.56 70 ARG A C 1
ATOM 527 O O . ARG A 1 70 ? -14.915 8.402 14.941 1.00 91.56 70 ARG A O 1
ATOM 534 N N . ILE A 1 71 ? -14.031 9.281 13.070 1.00 93.69 71 ILE A N 1
ATOM 535 C CA . ILE A 1 71 ? -13.930 10.668 13.557 1.00 93.69 71 ILE A CA 1
ATOM 536 C C . ILE A 1 71 ? -15.283 11.391 13.486 1.00 93.69 71 ILE A C 1
ATOM 538 O O . ILE A 1 71 ? -15.561 12.240 14.340 1.00 93.69 71 ILE A O 1
ATOM 542 N N . ALA A 1 72 ? -16.133 11.044 12.523 1.00 93.38 72 ALA A N 1
ATOM 543 C CA . ALA A 1 72 ? -17.465 11.616 12.364 1.00 93.38 72 ALA A CA 1
ATOM 544 C C . ALA A 1 72 ? -18.508 11.005 13.317 1.00 93.38 72 ALA A C 1
ATOM 546 O O . ALA A 1 72 ? -19.514 11.653 13.598 1.00 93.38 72 ALA A O 1
ATOM 547 N N . GLU A 1 73 ? -18.276 9.791 13.836 1.00 89.06 73 GLU A N 1
ATOM 548 C CA . GLU A 1 73 ? -19.218 9.113 14.736 1.00 89.06 73 GLU A CA 1
ATOM 549 C C . GLU A 1 73 ? -19.539 9.977 15.978 1.00 89.06 73 GLU A C 1
ATOM 551 O O . GLU A 1 73 ? -18.619 10.355 16.715 1.00 89.06 73 GLU A O 1
ATOM 556 N N . PRO A 1 74 ? -20.820 10.310 16.229 1.00 82.50 74 PRO A N 1
ATOM 557 C CA . PRO A 1 74 ? -21.204 11.177 17.334 1.00 82.50 74 PRO A CA 1
ATOM 558 C C . PRO A 1 74 ? -21.074 10.470 18.691 1.00 82.50 74 PRO A C 1
ATOM 560 O O . PRO A 1 74 ? -21.431 9.305 18.845 1.00 82.50 74 PRO A O 1
ATOM 563 N N . GLY A 1 75 ? -20.633 11.216 19.709 1.00 85.38 75 GLY A N 1
ATOM 564 C CA . GLY A 1 75 ? -20.589 10.764 21.103 1.00 85.38 75 GLY A CA 1
ATOM 565 C C . GLY A 1 75 ? -19.182 10.698 21.716 1.00 85.38 75 GLY A C 1
ATOM 566 O O . GLY A 1 75 ? -18.172 10.918 21.043 1.00 85.38 75 GLY A O 1
ATOM 567 N N . PRO A 1 76 ? -19.089 10.441 23.034 1.00 82.94 76 PRO A N 1
ATOM 568 C CA . PRO A 1 76 ? -17.811 10.352 23.726 1.00 82.94 76 PRO A CA 1
ATOM 569 C C . PRO A 1 76 ? -17.062 9.077 23.323 1.00 82.94 76 PRO A C 1
ATOM 571 O O . PRO A 1 76 ? -17.502 7.964 23.604 1.00 82.94 76 PRO A O 1
ATOM 574 N N . ARG A 1 77 ? -15.881 9.236 22.718 1.00 85.56 77 ARG A N 1
ATOM 575 C CA . ARG A 1 77 ? -14.984 8.108 22.429 1.00 85.56 77 ARG A CA 1
ATOM 576 C C . ARG A 1 77 ? -14.260 7.655 23.684 1.00 85.56 77 ARG A C 1
ATOM 578 O O . ARG A 1 77 ? -13.756 8.475 24.458 1.00 85.56 77 ARG A O 1
ATOM 585 N N . ASN A 1 78 ? -14.110 6.351 23.848 1.00 86.81 78 ASN A N 1
ATOM 586 C CA . ASN A 1 78 ? -13.210 5.806 24.855 1.00 86.81 78 ASN A CA 1
ATOM 587 C C . ASN A 1 78 ? -11.730 5.886 24.393 1.00 86.81 78 ASN A C 1
ATOM 589 O O . ASN A 1 78 ? -11.453 6.128 23.212 1.00 86.81 78 ASN A O 1
ATOM 593 N N . PRO A 1 79 ? -10.748 5.739 25.307 1.00 87.81 79 PRO A N 1
ATOM 594 C CA . PRO A 1 79 ? -9.326 5.783 24.954 1.00 87.81 79 PRO A CA 1
ATOM 595 C C . PRO A 1 79 ? -8.911 4.779 23.870 1.00 87.81 79 PRO A C 1
ATOM 597 O O . PRO A 1 79 ? -8.068 5.097 23.033 1.00 87.81 79 PRO A O 1
ATOM 600 N N . GLN A 1 80 ? -9.513 3.590 23.859 1.00 85.31 80 GLN A N 1
ATOM 601 C CA . GLN A 1 80 ? -9.211 2.519 22.914 1.00 85.31 80 GLN A CA 1
ATOM 602 C C . GLN A 1 80 ? -9.672 2.872 21.497 1.00 85.31 80 GLN A C 1
ATOM 604 O O . GLN A 1 80 ? -8.900 2.723 20.558 1.00 85.31 80 GLN A O 1
ATOM 609 N N . GLN A 1 81 ? -10.876 3.425 21.346 1.00 87.88 81 GLN A N 1
ATOM 610 C CA . GLN A 1 81 ? -11.391 3.917 20.066 1.00 87.88 81 GLN A CA 1
ATOM 611 C C . GLN A 1 81 ? -10.496 5.024 19.504 1.00 87.88 81 GLN A C 1
ATOM 613 O O . GLN A 1 81 ? -10.111 4.969 18.340 1.00 87.88 81 GLN A O 1
ATOM 618 N N . ARG A 1 82 ? -10.094 6.001 20.334 1.00 91.69 82 ARG A N 1
ATOM 619 C CA . ARG A 1 82 ? -9.148 7.052 19.908 1.00 91.69 82 ARG A CA 1
ATOM 620 C C . ARG A 1 82 ? -7.821 6.470 19.434 1.00 91.69 82 ARG A C 1
ATOM 622 O O . ARG A 1 82 ? -7.277 6.920 18.431 1.00 91.69 82 ARG A O 1
ATOM 629 N N . ARG A 1 83 ? -7.312 5.462 20.142 1.00 91.62 83 ARG A N 1
ATOM 630 C CA . ARG A 1 83 ? -6.087 4.774 19.746 1.00 91.62 83 ARG A CA 1
ATOM 631 C C . ARG A 1 83 ? -6.251 4.013 18.432 1.00 91.62 83 ARG A C 1
ATOM 633 O O . ARG A 1 83 ? -5.355 4.106 17.605 1.00 91.62 83 ARG A O 1
ATOM 640 N N . ALA A 1 84 ? -7.368 3.320 18.218 1.00 91.75 84 ALA A N 1
ATOM 641 C CA . ALA A 1 84 ? -7.633 2.627 16.960 1.00 91.75 84 ALA A CA 1
ATOM 642 C C . ALA A 1 84 ? -7.641 3.607 15.774 1.00 91.75 84 ALA A C 1
ATOM 644 O O . ALA A 1 84 ? -6.980 3.344 14.775 1.00 91.75 84 ALA A O 1
ATOM 645 N N . VAL A 1 85 ? -8.289 4.774 15.913 1.00 94.50 85 VAL A N 1
ATOM 646 C CA . VAL A 1 85 ? -8.210 5.851 14.903 1.00 94.50 85 VAL A CA 1
ATOM 647 C C . VAL A 1 85 ? -6.764 6.294 14.680 1.00 94.50 85 VAL A C 1
ATOM 649 O O . VAL A 1 85 ? -6.335 6.416 13.538 1.00 94.50 85 VAL A O 1
ATOM 652 N N . GLY A 1 86 ? -6.003 6.499 15.760 1.00 95.81 86 GLY A N 1
ATOM 653 C CA . GLY A 1 86 ? -4.591 6.867 15.678 1.00 95.81 86 GLY A CA 1
ATOM 654 C C . GLY A 1 86 ? -3.760 5.848 14.898 1.00 95.81 86 GLY A C 1
ATOM 655 O O . GLY A 1 86 ? -3.028 6.234 13.996 1.00 95.81 86 GLY A O 1
ATOM 656 N N . ILE A 1 87 ? -3.914 4.553 15.188 1.00 96.31 87 ILE A N 1
ATOM 657 C CA . ILE A 1 87 ? -3.193 3.488 14.479 1.00 96.31 87 ILE A CA 1
ATOM 658 C C . ILE A 1 87 ? -3.577 3.455 13.000 1.00 96.31 87 ILE A C 1
ATOM 660 O O . ILE A 1 87 ? -2.687 3.476 12.151 1.00 96.31 87 ILE A O 1
ATOM 664 N N . LEU A 1 88 ? -4.875 3.491 12.683 1.00 95.12 88 LEU A N 1
ATOM 665 C CA . LEU A 1 88 ? -5.347 3.531 11.296 1.00 95.12 88 LEU A CA 1
ATOM 666 C C . LEU A 1 88 ? -4.767 4.733 10.535 1.00 95.12 88 LEU A C 1
ATOM 668 O O . LEU A 1 88 ? -4.249 4.562 9.438 1.00 95.12 88 LEU A O 1
ATOM 672 N N . ALA A 1 89 ? -4.756 5.921 11.145 1.00 96.81 89 ALA A N 1
ATOM 673 C CA . ALA A 1 89 ? -4.161 7.109 10.540 1.00 96.81 89 ALA A CA 1
ATOM 674 C C . ALA A 1 89 ? -2.638 6.980 10.351 1.00 96.81 89 ALA A C 1
ATOM 676 O O . ALA A 1 89 ? -2.106 7.397 9.325 1.00 96.81 89 ALA A O 1
ATOM 677 N N . THR A 1 90 ? -1.918 6.389 11.312 1.00 97.25 90 THR A N 1
ATOM 678 C CA . THR A 1 90 ? -0.459 6.210 11.195 1.00 97.25 90 THR A CA 1
ATOM 679 C C . THR A 1 90 ? -0.058 5.207 10.115 1.00 97.25 90 THR A C 1
ATOM 681 O O . THR A 1 90 ? 0.997 5.373 9.510 1.00 97.25 90 THR A O 1
ATOM 684 N N . VAL A 1 91 ? -0.900 4.206 9.834 1.00 97.81 91 VAL A N 1
ATOM 685 C CA . VAL A 1 91 ? -0.671 3.195 8.785 1.00 97.81 91 VAL A CA 1
ATOM 686 C C . VAL A 1 91 ? -0.760 3.797 7.378 1.00 97.81 91 VAL A C 1
ATOM 688 O O . VAL A 1 91 ? -0.150 3.275 6.445 1.00 97.81 91 VAL A O 1
ATOM 691 N N . THR A 1 92 ? -1.428 4.942 7.220 1.00 96.81 92 THR A N 1
ATOM 692 C CA . THR A 1 92 ? -1.472 5.669 5.945 1.00 96.81 92 THR A CA 1
ATOM 693 C C . THR A 1 92 ? -0.075 6.061 5.461 1.00 96.81 92 THR A C 1
ATOM 695 O O . THR A 1 92 ? 0.178 6.024 4.262 1.00 96.81 92 THR A O 1
ATOM 698 N N . THR A 1 93 ? 0.860 6.376 6.364 1.00 98.00 93 THR A N 1
ATOM 699 C CA . THR A 1 93 ? 2.232 6.762 5.994 1.00 98.00 93 THR A CA 1
ATOM 700 C C . THR A 1 93 ? 2.996 5.643 5.271 1.00 98.00 93 THR A C 1
ATOM 702 O O . THR A 1 93 ? 3.419 5.871 4.136 1.00 98.00 93 THR A O 1
ATOM 705 N N . PRO A 1 94 ? 3.193 4.439 5.852 1.00 98.31 94 PRO A N 1
ATOM 706 C CA . PRO A 1 94 ? 3.845 3.349 5.129 1.00 98.31 94 PRO A CA 1
ATOM 707 C C . PRO A 1 94 ? 3.048 2.912 3.889 1.00 98.31 94 PRO A C 1
ATOM 709 O O . PRO A 1 94 ? 3.649 2.618 2.860 1.00 98.31 94 PRO A O 1
ATOM 712 N N . ALA A 1 95 ? 1.711 2.956 3.916 1.00 97.75 95 ALA A N 1
ATOM 713 C CA . ALA A 1 95 ? 0.906 2.653 2.731 1.00 97.75 95 ALA A CA 1
ATOM 714 C C . ALA A 1 95 ? 1.169 3.632 1.567 1.00 97.75 95 ALA A C 1
ATOM 716 O O . ALA A 1 95 ? 1.338 3.203 0.426 1.00 97.75 95 ALA A O 1
ATOM 717 N N . ALA A 1 96 ? 1.255 4.935 1.849 1.00 98.00 96 ALA A N 1
ATOM 718 C CA . ALA A 1 96 ? 1.560 5.957 0.850 1.00 98.00 96 ALA A CA 1
ATOM 719 C C . ALA A 1 96 ? 2.980 5.805 0.284 1.00 98.00 96 ALA A C 1
ATOM 721 O O . ALA A 1 96 ? 3.157 5.882 -0.930 1.00 98.00 96 ALA A O 1
ATOM 722 N N . ARG A 1 97 ? 3.973 5.498 1.131 1.00 98.62 97 ARG A N 1
ATOM 723 C CA . ARG A 1 97 ? 5.341 5.192 0.675 1.00 98.62 97 ARG A CA 1
ATOM 724 C C . ARG A 1 97 ? 5.383 3.985 -0.258 1.00 98.62 97 ARG A C 1
ATOM 726 O O . ARG A 1 97 ? 6.077 4.011 -1.265 1.00 98.62 97 ARG A O 1
ATOM 733 N N . ALA A 1 98 ? 4.605 2.940 0.031 1.00 98.50 98 ALA A N 1
ATOM 734 C CA . ALA A 1 98 ? 4.518 1.792 -0.866 1.00 98.50 98 ALA A CA 1
ATOM 735 C C . ALA A 1 98 ? 4.006 2.180 -2.265 1.00 98.50 98 ALA A C 1
ATOM 737 O O . ALA A 1 98 ? 4.497 1.655 -3.261 1.00 98.50 98 ALA A O 1
ATOM 738 N N . VAL A 1 99 ? 3.041 3.106 -2.348 1.00 98.44 99 VAL A N 1
ATOM 739 C CA . VAL A 1 99 ? 2.552 3.646 -3.629 1.00 98.44 99 VAL A CA 1
ATOM 740 C C . VAL A 1 99 ? 3.624 4.475 -4.327 1.00 98.44 99 VAL A C 1
ATOM 742 O O . VAL A 1 99 ? 3.814 4.302 -5.526 1.00 98.44 99 VAL A O 1
ATOM 745 N N . GLU A 1 100 ? 4.331 5.336 -3.596 1.00 98.62 100 GLU A N 1
ATOM 746 C CA . GLU A 1 100 ? 5.434 6.149 -4.119 1.00 98.62 100 GLU A CA 1
ATOM 747 C C . GLU A 1 100 ? 6.516 5.274 -4.765 1.00 98.62 100 GLU A C 1
ATOM 749 O O . GLU A 1 100 ? 6.779 5.403 -5.961 1.00 98.62 100 GLU A O 1
ATOM 754 N N . TYR A 1 101 ? 7.064 4.308 -4.024 1.00 98.62 101 TYR A N 1
ATOM 755 C CA . TYR A 1 101 ? 8.087 3.404 -4.549 1.00 98.62 101 TYR A CA 1
ATOM 756 C C . TYR A 1 101 ? 7.582 2.578 -5.735 1.00 98.62 101 TYR A C 1
ATOM 758 O O . TYR A 1 101 ? 8.279 2.408 -6.736 1.00 98.62 101 TYR A O 1
ATOM 766 N N . LEU A 1 102 ? 6.338 2.099 -5.678 1.00 98.06 102 LEU A N 1
ATOM 767 C CA . LEU A 1 102 ? 5.762 1.359 -6.793 1.00 98.06 102 LEU A CA 1
ATOM 768 C C . LEU A 1 102 ? 5.554 2.242 -8.035 1.00 98.06 102 LEU A C 1
ATOM 770 O O . LEU A 1 102 ? 5.700 1.754 -9.156 1.00 98.06 102 LEU A O 1
ATOM 774 N N . ALA A 1 103 ? 5.236 3.526 -7.859 1.00 98.50 103 ALA A N 1
ATOM 775 C CA . ALA A 1 103 ? 5.097 4.480 -8.954 1.00 98.50 103 ALA A CA 1
ATOM 776 C C . ALA A 1 103 ? 6.451 4.784 -9.608 1.00 98.50 103 ALA A C 1
ATOM 778 O O . ALA A 1 103 ? 6.536 4.838 -10.835 1.00 98.50 103 ALA A O 1
ATOM 779 N N . GLU A 1 104 ? 7.520 4.900 -8.817 1.00 98.50 104 GLU A N 1
ATOM 780 C CA . GLU A 1 104 ? 8.885 5.025 -9.337 1.00 98.50 104 GLU A CA 1
ATOM 781 C C . GLU A 1 104 ? 9.291 3.788 -10.153 1.00 98.50 104 GLU A C 1
ATOM 783 O O . GLU A 1 104 ? 9.746 3.923 -11.292 1.00 98.50 104 GLU A O 1
ATOM 788 N N . ALA A 1 105 ? 9.051 2.580 -9.625 1.00 98.06 105 ALA A N 1
ATOM 789 C CA . ALA A 1 105 ? 9.289 1.331 -10.351 1.00 98.06 105 ALA A CA 1
ATOM 790 C C . ALA A 1 105 ? 8.473 1.264 -11.655 1.00 98.06 105 ALA A C 1
ATOM 792 O O . ALA A 1 105 ? 8.994 0.889 -12.706 1.00 98.06 105 ALA A O 1
ATOM 793 N N . HIS A 1 106 ? 7.202 1.673 -11.614 1.00 97.88 106 HIS A N 1
ATOM 794 C CA . HIS A 1 106 ? 6.336 1.740 -12.790 1.00 97.88 106 HIS A CA 1
ATOM 795 C C . HIS A 1 106 ? 6.881 2.707 -13.854 1.00 97.88 106 HIS A C 1
ATOM 797 O O . HIS A 1 106 ? 6.894 2.372 -15.039 1.00 97.88 106 HIS A O 1
ATOM 803 N N . GLY A 1 107 ? 7.395 3.870 -13.442 1.00 97.81 107 GLY A N 1
ATOM 804 C CA . GLY A 1 107 ? 8.045 4.825 -14.340 1.00 97.81 107 GLY A CA 1
ATOM 805 C C . GLY A 1 107 ? 9.271 4.234 -15.043 1.00 97.81 107 GLY A C 1
ATOM 806 O O . GLY A 1 107 ? 9.407 4.365 -16.260 1.00 97.81 107 GLY A O 1
ATOM 807 N N . GLN A 1 108 ? 10.123 3.515 -14.306 1.00 97.19 108 GLN A N 1
ATOM 808 C CA . GLN A 1 108 ? 11.292 2.833 -14.877 1.00 97.19 108 GLN A CA 1
ATOM 809 C C . GLN A 1 108 ? 10.904 1.686 -15.822 1.00 97.19 108 GLN A C 1
ATOM 811 O O . GLN A 1 108 ? 11.528 1.506 -16.866 1.00 97.19 108 GLN A O 1
ATOM 816 N N . LEU A 1 109 ? 9.834 0.943 -15.525 1.00 95.69 109 LEU A N 1
ATOM 817 C CA . LEU A 1 109 ? 9.293 -0.060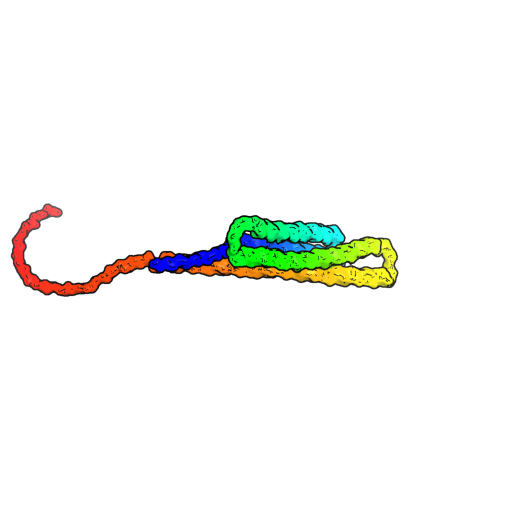 -16.450 1.00 95.69 109 LEU A CA 1
ATOM 818 C C . LEU A 1 109 ? 8.773 0.581 -17.740 1.00 95.69 109 LEU A C 1
ATOM 820 O O . LEU A 1 109 ? 8.980 0.033 -18.822 1.00 95.69 109 LEU A O 1
ATOM 824 N N . GLY A 1 110 ? 8.132 1.749 -17.644 1.00 95.81 110 GLY A N 1
ATOM 825 C CA . GLY A 1 110 ? 7.710 2.530 -18.806 1.00 95.81 110 GLY A CA 1
ATOM 826 C C . GLY A 1 110 ? 8.899 2.979 -19.657 1.00 95.81 110 GLY A C 1
ATOM 827 O O . GLY A 1 110 ? 8.867 2.837 -20.880 1.00 95.81 110 GLY A O 1
ATOM 828 N N . PHE A 1 111 ? 9.977 3.431 -19.011 1.00 94.12 111 PHE A N 1
ATOM 829 C CA . PHE A 1 111 ? 11.246 3.723 -19.675 1.00 94.12 111 PHE A CA 1
ATOM 830 C C . PHE A 1 111 ? 11.784 2.481 -20.403 1.00 94.12 111 PHE A C 1
ATOM 832 O O . PHE A 1 111 ? 12.007 2.526 -21.611 1.00 94.12 111 PHE A O 1
ATOM 839 N N . LEU A 1 112 ? 11.913 1.338 -19.724 1.00 92.75 112 LEU A N 1
ATOM 840 C CA . LEU A 1 112 ? 12.390 0.106 -20.360 1.00 92.75 112 LEU A CA 1
ATOM 841 C C . LEU A 1 112 ? 11.520 -0.314 -21.549 1.00 92.75 112 LEU A C 1
ATOM 843 O O . LEU A 1 112 ? 12.061 -0.696 -22.584 1.00 92.75 112 LEU A O 1
ATOM 847 N N . HIS A 1 113 ? 10.195 -0.201 -21.431 1.00 91.31 113 HIS A N 1
ATOM 848 C CA . HIS A 1 113 ? 9.265 -0.508 -22.515 1.00 91.31 113 HIS A CA 1
ATOM 849 C C . HIS A 1 113 ? 9.491 0.391 -23.740 1.00 91.31 113 HIS A C 1
ATOM 851 O O . HIS A 1 113 ? 9.563 -0.111 -24.858 1.00 91.31 113 HIS A O 1
ATOM 857 N N . GLN A 1 114 ? 9.683 1.698 -23.532 1.00 89.44 114 GLN A N 1
ATOM 858 C CA . GLN A 1 114 ? 9.951 2.657 -24.608 1.00 89.44 114 GLN A CA 1
ATOM 859 C C . GLN A 1 114 ? 11.273 2.373 -25.341 1.00 89.44 114 GLN A C 1
ATOM 861 O O . GLN A 1 114 ? 11.372 2.589 -26.549 1.00 89.44 114 GLN A O 1
ATOM 866 N N . TYR A 1 115 ? 12.299 1.908 -24.624 1.00 84.00 115 TYR A N 1
ATOM 867 C CA . TYR A 1 115 ? 13.647 1.720 -25.173 1.00 84.00 115 TYR A CA 1
ATOM 868 C C . TYR A 1 115 ? 13.981 0.267 -25.558 1.00 84.00 115 TYR A C 1
ATOM 870 O O . TYR A 1 115 ? 15.084 0.015 -26.052 1.00 84.00 115 TYR A O 1
ATOM 878 N N . ALA A 1 116 ? 13.041 -0.674 -25.399 1.00 73.31 116 ALA A N 1
ATOM 879 C CA . ALA A 1 116 ? 13.233 -2.098 -25.688 1.00 73.31 116 ALA A CA 1
ATOM 880 C C . ALA A 1 116 ? 13.419 -2.430 -27.183 1.00 73.31 116 ALA A C 1
ATOM 882 O O . ALA A 1 116 ? 14.006 -3.460 -27.504 1.00 73.31 116 ALA A O 1
ATOM 883 N N . GLU A 1 117 ? 12.949 -1.578 -28.100 1.00 75.12 117 GLU A N 1
ATOM 884 C CA . GLU A 1 117 ? 12.847 -1.917 -29.533 1.00 75.12 117 GLU A CA 1
ATOM 885 C C . GLU A 1 117 ? 14.052 -1.504 -30.396 1.00 75.12 117 GLU A C 1
ATOM 887 O O . GLU A 1 117 ? 14.066 -1.752 -31.600 1.00 75.12 117 GLU A O 1
ATOM 892 N N . GLY A 1 118 ? 15.081 -0.869 -29.827 1.00 77.94 118 GLY A N 1
ATOM 893 C CA . GLY A 1 118 ? 16.221 -0.401 -30.621 1.00 77.94 118 GLY A CA 1
ATOM 894 C C . GLY A 1 118 ? 17.517 -1.203 -30.442 1.00 77.94 118 GLY A C 1
ATOM 895 O O . GLY A 1 118 ? 17.632 -2.008 -29.520 1.00 77.94 118 GLY A O 1
ATOM 896 N N . PRO A 1 119 ? 18.533 -0.955 -31.293 1.00 81.25 119 PRO A N 1
ATOM 897 C CA . PRO A 1 119 ? 19.800 -1.679 -31.246 1.00 81.25 119 PRO A CA 1
ATOM 898 C C . PRO A 1 119 ? 20.483 -1.553 -29.882 1.00 81.25 119 PRO A C 1
ATOM 900 O O . PRO A 1 119 ? 20.547 -0.461 -29.310 1.00 81.25 119 PRO A O 1
ATOM 903 N N . ALA A 1 120 ? 21.032 -2.661 -29.385 1.00 85.25 120 ALA A N 1
ATOM 904 C CA . ALA A 1 120 ? 21.800 -2.682 -28.149 1.00 85.25 120 ALA A CA 1
ATOM 905 C C . ALA A 1 120 ? 23.153 -1.984 -28.360 1.00 85.25 120 ALA A C 1
ATOM 907 O O . ALA A 1 120 ? 24.100 -2.565 -28.886 1.00 85.25 120 ALA A O 1
ATOM 908 N N . THR A 1 121 ? 23.239 -0.716 -27.963 1.00 90.44 121 THR A N 1
ATOM 909 C CA . THR A 1 121 ? 24.511 0.006 -27.837 1.00 90.44 121 THR A CA 1
ATOM 910 C C . THR A 1 121 ? 25.034 -0.127 -26.402 1.00 90.44 121 THR A C 1
ATOM 912 O O . THR A 1 121 ? 24.223 -0.308 -25.490 1.00 90.44 121 THR A O 1
ATOM 915 N N . PRO A 1 122 ? 26.352 0.003 -26.151 1.00 91.62 122 PRO A N 1
ATOM 916 C CA . PRO A 1 122 ? 26.905 -0.083 -24.794 1.00 91.62 122 PRO A CA 1
ATOM 917 C C . PRO A 1 122 ? 26.202 0.843 -23.788 1.00 91.62 122 PRO A C 1
ATOM 919 O O . PRO A 1 122 ? 25.813 0.403 -22.713 1.00 91.62 122 PRO A O 1
ATOM 922 N N . ILE A 1 123 ? 25.925 2.087 -24.194 1.00 90.25 123 ILE A N 1
ATOM 923 C CA . ILE A 1 123 ? 25.216 3.083 -23.373 1.00 90.25 123 ILE A CA 1
ATOM 924 C C . ILE A 1 123 ? 23.790 2.622 -23.034 1.00 90.25 123 ILE A C 1
ATOM 926 O O . ILE A 1 123 ? 23.320 2.810 -21.918 1.00 90.25 123 ILE A O 1
ATOM 930 N N . ARG A 1 124 ? 23.075 2.001 -23.982 1.00 88.12 124 ARG A N 1
ATOM 931 C CA . ARG A 1 124 ? 21.716 1.497 -23.727 1.00 88.12 124 ARG A CA 1
ATOM 932 C C . ARG A 1 124 ? 21.708 0.288 -22.807 1.00 88.12 124 ARG A C 1
ATOM 934 O O . ARG A 1 124 ? 20.777 0.149 -22.024 1.00 88.12 124 ARG A O 1
ATOM 941 N N . ILE A 1 125 ? 22.718 -0.574 -22.903 1.00 90.38 125 ILE A N 1
ATOM 942 C CA . ILE A 1 125 ? 22.876 -1.706 -21.985 1.00 90.38 125 ILE A CA 1
ATOM 943 C C . ILE A 1 125 ? 23.085 -1.183 -20.561 1.00 90.38 125 ILE A C 1
ATOM 945 O O . ILE A 1 125 ? 22.408 -1.638 -19.647 1.00 90.38 125 ILE A O 1
ATOM 949 N N . GLU A 1 126 ? 23.955 -0.188 -20.383 1.00 91.56 126 GLU A N 1
ATOM 950 C CA . GLU A 1 126 ? 24.197 0.440 -19.081 1.00 91.56 126 GLU A CA 1
ATOM 951 C C . GLU A 1 126 ? 22.936 1.110 -18.516 1.00 91.56 126 GLU A C 1
ATOM 953 O O . GLU A 1 126 ? 22.550 0.833 -17.382 1.00 91.56 126 GLU A O 1
ATOM 958 N N . LEU A 1 127 ? 22.235 1.912 -19.325 1.00 91.69 127 LEU A N 1
ATOM 959 C CA . LEU A 1 127 ? 20.966 2.537 -18.932 1.00 91.69 127 LEU A CA 1
ATOM 960 C C . LEU A 1 127 ? 19.902 1.503 -18.560 1.00 91.69 127 LEU A C 1
ATOM 962 O O . LEU A 1 127 ? 19.181 1.683 -17.581 1.00 91.69 127 LEU A O 1
ATOM 966 N N . ARG A 1 128 ? 19.803 0.411 -19.328 1.00 91.94 128 ARG A N 1
ATOM 967 C CA . ARG A 1 128 ? 18.887 -0.689 -19.027 1.00 91.94 128 ARG A CA 1
ATOM 968 C C . ARG A 1 128 ? 19.226 -1.313 -17.680 1.00 91.94 128 ARG A C 1
ATOM 970 O O . ARG A 1 128 ? 18.323 -1.467 -16.871 1.00 91.94 128 ARG A O 1
ATOM 977 N N . ASN A 1 129 ? 20.489 -1.653 -17.439 1.00 92.56 129 ASN A N 1
ATOM 978 C CA . ASN A 1 129 ? 20.907 -2.269 -16.181 1.00 92.56 129 ASN A CA 1
ATOM 979 C C . ASN A 1 129 ? 20.636 -1.336 -14.995 1.00 92.56 129 ASN A C 1
ATOM 981 O O . ASN A 1 129 ? 20.025 -1.759 -14.024 1.00 92.56 129 ASN A O 1
ATOM 985 N N . SER A 1 130 ? 20.965 -0.047 -15.122 1.00 95.00 130 SER A N 1
ATOM 986 C CA . SER A 1 130 ? 20.666 0.943 -14.083 1.00 95.00 130 SER A CA 1
ATOM 987 C C . SER A 1 130 ? 19.164 1.058 -13.798 1.00 95.00 130 SER A C 1
ATOM 989 O O . SER A 1 130 ? 18.765 1.108 -12.638 1.00 95.00 130 SER A O 1
ATOM 991 N N . ALA A 1 131 ? 18.314 1.055 -14.830 1.00 94.81 131 ALA A N 1
ATOM 992 C CA . ALA A 1 131 ? 16.865 1.071 -14.641 1.00 94.81 131 ALA A CA 1
ATOM 993 C C . ALA A 1 131 ? 16.355 -0.216 -13.968 1.00 94.81 131 ALA A C 1
ATOM 995 O O . ALA A 1 131 ? 15.485 -0.142 -13.105 1.00 94.81 131 ALA A O 1
ATOM 996 N N . VAL A 1 132 ? 16.902 -1.381 -14.332 1.00 94.62 132 VAL A N 1
ATOM 997 C CA . VAL A 1 132 ? 16.586 -2.680 -13.711 1.00 94.62 132 VAL A CA 1
ATOM 998 C C . VAL A 1 132 ? 16.934 -2.673 -12.221 1.00 94.62 132 VAL A C 1
ATOM 1000 O O . VAL A 1 132 ? 16.092 -3.058 -11.410 1.00 94.62 132 VAL A O 1
ATOM 1003 N N . ASP A 1 133 ? 18.121 -2.182 -11.859 1.00 95.69 133 ASP A N 1
ATOM 1004 C CA . ASP A 1 133 ? 18.560 -2.079 -10.464 1.00 95.69 133 ASP A CA 1
ATOM 1005 C C . ASP A 1 133 ? 17.610 -1.180 -9.660 1.00 95.69 133 ASP A C 1
ATOM 1007 O O . ASP A 1 133 ? 17.083 -1.594 -8.628 1.00 95.69 133 ASP A O 1
ATOM 1011 N N . VAL A 1 134 ? 17.275 0.003 -10.194 1.00 97.25 134 VAL A N 1
ATOM 1012 C CA . VAL A 1 134 ? 16.303 0.907 -9.558 1.00 97.25 134 VAL A CA 1
ATOM 1013 C C . VAL A 1 134 ? 14.937 0.236 -9.409 1.00 97.25 134 VAL A C 1
ATOM 1015 O O . VAL A 1 134 ? 14.303 0.381 -8.367 1.00 97.25 134 VAL A O 1
ATOM 1018 N N . ILE A 1 135 ? 14.457 -0.509 -10.411 1.00 96.88 135 ILE A N 1
ATOM 1019 C CA . ILE A 1 135 ? 13.179 -1.225 -10.298 1.00 96.88 135 ILE A CA 1
ATOM 1020 C C . ILE A 1 135 ? 13.225 -2.212 -9.133 1.00 96.88 135 ILE A C 1
ATOM 1022 O O . ILE A 1 135 ? 12.295 -2.227 -8.328 1.00 96.88 135 ILE A O 1
ATOM 1026 N N . HIS A 1 136 ? 14.278 -3.019 -9.018 1.00 96.19 136 HIS A N 1
ATOM 1027 C CA . HIS A 1 136 ? 14.399 -3.972 -7.919 1.00 96.19 136 HIS A CA 1
ATOM 1028 C C . HIS A 1 136 ? 14.418 -3.283 -6.556 1.00 96.19 136 HIS A C 1
ATOM 1030 O O . HIS A 1 136 ? 13.593 -3.637 -5.710 1.00 96.19 136 HIS A O 1
ATOM 1036 N N . ASP A 1 137 ? 15.249 -2.253 -6.395 1.00 97.75 137 ASP A N 1
ATOM 1037 C CA . ASP A 1 137 ? 15.344 -1.484 -5.154 1.00 97.75 137 ASP A CA 1
ATOM 1038 C C . ASP A 1 137 ? 13.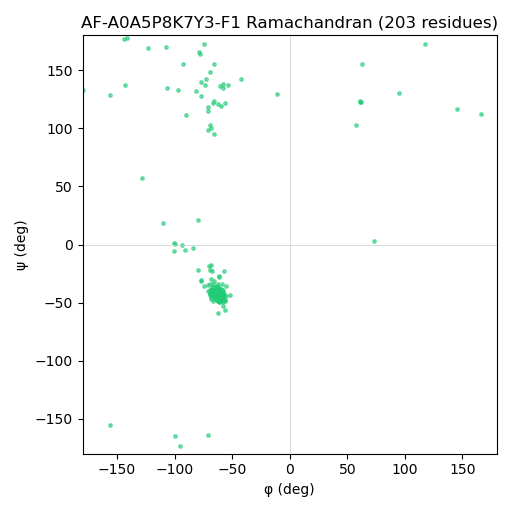977 -0.918 -4.746 1.00 97.75 137 ASP A C 1
ATOM 1040 O O . ASP A 1 137 ? 13.526 -1.085 -3.612 1.00 97.75 137 ASP A O 1
ATOM 1044 N N . ARG A 1 138 ? 13.249 -0.302 -5.686 1.00 98.31 138 ARG A N 1
ATOM 1045 C CA . ARG A 1 138 ? 11.931 0.281 -5.394 1.00 98.31 138 ARG A CA 1
ATOM 1046 C C . ARG A 1 138 ? 10.859 -0.761 -5.113 1.00 98.31 138 ARG A C 1
ATOM 1048 O O . ARG A 1 138 ? 9.988 -0.525 -4.277 1.00 98.31 138 ARG A O 1
ATOM 1055 N N . LEU A 1 139 ? 10.904 -1.924 -5.756 1.00 97.31 139 LEU A N 1
ATOM 1056 C CA . LEU A 1 139 ? 9.990 -3.019 -5.425 1.00 97.31 139 LEU A CA 1
ATOM 1057 C C . LEU A 1 139 ? 10.264 -3.579 -4.021 1.00 97.31 139 LEU A C 1
ATOM 1059 O O . LEU A 1 139 ? 9.312 -3.924 -3.317 1.00 97.31 139 LEU A O 1
ATOM 1063 N N . ASP A 1 140 ? 11.527 -3.645 -3.599 1.00 97.81 140 ASP A N 1
ATOM 1064 C CA . ASP A 1 140 ? 11.907 -4.085 -2.254 1.00 97.81 140 ASP A CA 1
ATOM 1065 C C . ASP A 1 140 ? 11.496 -3.068 -1.179 1.00 97.81 140 ASP A C 1
ATOM 1067 O O . ASP A 1 140 ? 10.903 -3.453 -0.166 1.00 97.81 140 ASP A O 1
ATOM 1071 N N . GLU A 1 141 ? 11.674 -1.772 -1.434 1.00 98.62 141 GLU A N 1
ATOM 1072 C CA . GLU A 1 141 ? 11.191 -0.705 -0.548 1.00 98.62 141 GLU A CA 1
ATOM 1073 C C . GLU A 1 141 ? 9.654 -0.676 -0.460 1.00 98.62 141 GLU A C 1
ATOM 1075 O O . GLU A 1 141 ? 9.077 -0.581 0.628 1.00 98.62 141 GLU A O 1
ATOM 1080 N N . ALA A 1 142 ? 8.952 -0.855 -1.587 1.00 98.44 142 ALA A N 1
ATOM 1081 C CA . ALA A 1 142 ? 7.496 -0.988 -1.589 1.00 98.44 142 ALA A CA 1
ATOM 1082 C C . ALA A 1 142 ? 7.045 -2.198 -0.754 1.00 98.44 142 ALA A C 1
ATOM 1084 O O . ALA A 1 142 ? 6.109 -2.102 0.042 1.00 98.44 142 ALA A O 1
ATOM 1085 N N . ARG A 1 143 ? 7.724 -3.341 -0.899 1.00 98.12 143 ARG A N 1
ATOM 1086 C CA . ARG A 1 143 ? 7.455 -4.559 -0.124 1.00 98.12 143 ARG A CA 1
ATOM 1087 C C . ARG A 1 143 ? 7.653 -4.327 1.377 1.00 98.12 143 ARG A C 1
ATOM 1089 O O . ARG A 1 143 ? 6.803 -4.769 2.154 1.00 98.12 143 ARG A O 1
ATOM 1096 N N . ALA A 1 144 ? 8.740 -3.665 1.772 1.00 98.56 144 ALA A N 1
ATOM 1097 C CA . ALA A 1 144 ? 9.031 -3.335 3.165 1.00 98.56 144 ALA A CA 1
ATOM 1098 C C . ALA A 1 144 ? 7.953 -2.412 3.751 1.00 98.56 144 ALA A C 1
ATOM 1100 O O . ALA A 1 144 ? 7.367 -2.725 4.784 1.00 98.56 144 ALA A O 1
ATOM 1101 N N . ALA A 1 145 ? 7.579 -1.355 3.029 1.00 98.62 145 ALA A N 1
ATOM 1102 C CA . ALA A 1 145 ? 6.536 -0.431 3.459 1.00 98.62 145 ALA A CA 1
ATOM 1103 C C . ALA A 1 145 ? 5.153 -1.110 3.603 1.00 98.62 145 ALA A C 1
ATOM 1105 O O . ALA A 1 145 ? 4.425 -0.859 4.566 1.00 98.62 145 ALA A O 1
ATOM 1106 N N . LEU A 1 146 ? 4.788 -2.030 2.698 1.00 98.44 146 LEU A N 1
ATOM 1107 C CA . LEU A 1 146 ? 3.563 -2.837 2.839 1.00 98.44 146 LEU A CA 1
ATOM 1108 C C . LEU A 1 146 ? 3.611 -3.755 4.064 1.00 98.44 146 LEU A C 1
ATOM 1110 O O . LEU A 1 146 ? 2.583 -3.977 4.711 1.00 98.44 146 LEU A O 1
ATOM 1114 N N . GLN A 1 147 ? 4.788 -4.299 4.376 1.00 98.50 147 GLN A N 1
ATOM 1115 C CA . GLN A 1 147 ? 4.982 -5.115 5.565 1.00 98.50 147 GLN A CA 1
ATOM 1116 C C . GLN A 1 147 ? 4.816 -4.280 6.839 1.00 98.50 147 GLN A C 1
ATOM 1118 O O . GLN A 1 147 ? 4.011 -4.668 7.684 1.00 98.50 147 GLN A O 1
ATOM 1123 N N . ASP A 1 148 ? 5.456 -3.113 6.928 1.00 98.44 148 ASP A N 1
ATOM 1124 C CA . ASP A 1 148 ? 5.324 -2.192 8.065 1.00 98.44 148 ASP A CA 1
ATOM 1125 C C . ASP A 1 148 ? 3.859 -1.821 8.333 1.00 98.44 148 ASP A C 1
ATOM 1127 O O . ASP A 1 148 ? 3.393 -1.860 9.476 1.00 98.44 148 ASP A O 1
ATOM 1131 N N . ALA A 1 149 ? 3.101 -1.518 7.271 1.00 98.12 149 ALA A N 1
ATOM 1132 C CA . ALA A 1 149 ? 1.667 -1.252 7.359 1.00 98.12 149 ALA A CA 1
ATOM 1133 C C . ALA A 1 149 ? 0.898 -2.450 7.948 1.00 98.12 149 ALA A C 1
ATOM 1135 O O . ALA A 1 149 ? 0.081 -2.288 8.860 1.00 98.12 149 ALA A O 1
ATOM 1136 N N . SER A 1 150 ? 1.170 -3.662 7.455 1.00 98.12 150 SER A N 1
ATOM 1137 C CA . SER A 1 150 ? 0.506 -4.879 7.933 1.00 98.12 150 SER A CA 1
ATOM 1138 C C . SER A 1 150 ? 0.882 -5.251 9.372 1.00 98.12 150 SER A C 1
ATOM 1140 O O . SER A 1 150 ? 0.009 -5.641 10.150 1.00 98.12 150 SER A O 1
ATOM 1142 N N . ASP A 1 151 ? 2.148 -5.080 9.754 1.00 98.25 151 ASP A N 1
ATOM 1143 C CA . ASP A 1 151 ? 2.669 -5.434 11.074 1.00 98.25 151 ASP A CA 1
ATOM 1144 C C . ASP A 1 151 ? 2.135 -4.475 12.145 1.00 98.25 151 ASP A C 1
ATOM 1146 O O . ASP A 1 151 ? 1.712 -4.916 13.219 1.00 98.25 151 ASP A O 1
ATOM 1150 N N . ALA A 1 152 ? 2.049 -3.176 11.837 1.00 97.50 152 ALA A N 1
ATOM 1151 C CA . ALA A 1 152 ? 1.434 -2.185 12.718 1.00 97.50 152 ALA A CA 1
ATOM 1152 C C . ALA A 1 152 ? -0.040 -2.517 13.019 1.00 97.50 152 ALA A C 1
ATOM 1154 O O . ALA A 1 152 ? -0.469 -2.474 14.177 1.00 97.50 152 ALA A O 1
ATOM 1155 N N . LEU A 1 153 ? -0.806 -2.902 11.992 1.00 96.75 153 LEU A N 1
ATOM 1156 C CA . LEU A 1 153 ? -2.211 -3.286 12.134 1.00 96.75 153 LEU A CA 1
ATOM 1157 C C . LEU A 1 153 ? -2.388 -4.598 12.908 1.00 96.75 153 LEU A C 1
ATOM 1159 O O . LEU A 1 153 ? -3.228 -4.660 13.805 1.00 96.75 153 LEU A O 1
ATOM 1163 N N . ASN A 1 154 ? -1.599 -5.633 12.599 1.00 96.44 154 ASN A N 1
ATOM 1164 C CA . ASN A 1 154 ? -1.650 -6.912 13.315 1.00 96.44 154 ASN A CA 1
ATOM 1165 C C . ASN A 1 154 ? -1.291 -6.740 14.795 1.00 96.44 154 ASN A C 1
ATOM 1167 O O . ASN A 1 154 ? -2.016 -7.223 15.662 1.00 96.44 154 ASN A O 1
ATOM 1171 N N . SER A 1 155 ? -0.233 -5.982 15.093 1.00 95.19 155 SER A N 1
ATOM 1172 C CA . SER A 1 155 ? 0.194 -5.702 16.468 1.00 95.19 155 SER A CA 1
ATOM 1173 C C . SER A 1 155 ? -0.915 -5.043 17.294 1.00 95.19 155 SER A C 1
ATOM 1175 O O . SER A 1 155 ? -1.157 -5.418 18.448 1.00 95.19 155 SER A O 1
ATOM 1177 N N . GLU A 1 156 ? -1.644 -4.085 16.714 1.00 94.38 156 GLU A N 1
ATOM 1178 C CA . GLU A 1 156 ? -2.765 -3.454 17.409 1.00 94.38 156 GLU A CA 1
ATOM 1179 C C . GLU A 1 156 ? -4.003 -4.361 17.485 1.00 94.38 156 GLU A C 1
ATOM 1181 O O . GLU A 1 156 ? -4.689 -4.366 18.515 1.00 94.38 156 GLU A O 1
ATOM 1186 N N . ALA A 1 157 ? -4.278 -5.160 16.451 1.00 92.31 157 ALA A N 1
ATOM 1187 C CA . ALA A 1 157 ? -5.355 -6.146 16.470 1.00 92.31 157 ALA A CA 1
ATOM 1188 C C . ALA A 1 157 ? -5.150 -7.183 17.589 1.00 92.31 157 ALA A C 1
ATOM 1190 O O . ALA A 1 157 ? -6.058 -7.402 18.397 1.00 92.31 157 ALA A O 1
ATOM 1191 N N . ASP A 1 158 ? -3.944 -7.743 17.705 1.00 91.62 158 ASP A N 1
ATOM 1192 C CA . ASP A 1 158 ? -3.574 -8.723 18.731 1.00 91.62 158 ASP A CA 1
ATOM 1193 C C . ASP A 1 158 ? -3.671 -8.126 20.132 1.00 91.62 158 ASP A C 1
ATOM 1195 O O . ASP A 1 158 ? -4.256 -8.714 21.048 1.00 91.62 158 ASP A O 1
ATOM 1199 N N . ARG A 1 159 ? -3.160 -6.903 20.302 1.00 89.25 159 ARG A N 1
ATOM 1200 C CA . ARG A 1 159 ? -3.257 -6.174 21.566 1.00 89.25 159 ARG A CA 1
ATOM 1201 C C . ARG A 1 159 ? -4.714 -5.926 21.962 1.00 89.25 159 ARG A C 1
ATOM 1203 O O . ARG A 1 159 ? -5.067 -6.093 23.131 1.00 89.25 159 ARG A O 1
ATOM 1210 N N . SER A 1 160 ? -5.560 -5.551 21.005 1.00 86.12 160 SER A N 1
ATOM 1211 C CA . SER A 1 160 ? -6.991 -5.320 21.232 1.00 86.12 160 SER A CA 1
ATOM 1212 C C . SER A 1 160 ? -7.711 -6.618 21.615 1.00 86.12 160 SER A C 1
ATOM 1214 O O . SER A 1 160 ? -8.483 -6.632 22.577 1.00 86.12 160 SER A O 1
ATOM 1216 N N . GLY A 1 161 ? -7.386 -7.729 20.945 1.00 82.56 161 GLY A N 1
ATOM 1217 C CA . GLY A 1 161 ? -7.888 -9.065 21.273 1.00 82.56 161 GLY A CA 1
ATOM 1218 C C . GLY A 1 161 ? -7.464 -9.546 22.665 1.00 82.56 161 GLY A C 1
ATOM 1219 O O . GLY A 1 161 ? -8.295 -10.020 23.442 1.00 82.56 161 GLY A O 1
ATOM 1220 N N . ALA A 1 162 ? -6.198 -9.353 23.045 1.00 81.38 162 ALA A N 1
ATOM 1221 C CA . ALA A 1 162 ? -5.691 -9.738 24.363 1.00 81.38 162 ALA A CA 1
ATOM 1222 C C . ALA A 1 162 ? -6.399 -8.990 25.509 1.00 81.38 162 ALA A C 1
ATOM 1224 O O . ALA A 1 162 ? -6.720 -9.582 26.547 1.00 81.38 162 ALA A O 1
ATOM 1225 N N . LEU A 1 163 ? -6.685 -7.696 25.321 1.00 79.31 163 LEU A N 1
ATOM 1226 C CA . LEU A 1 163 ? -7.439 -6.900 26.292 1.00 79.31 163 LEU A CA 1
ATOM 1227 C C . LEU A 1 163 ? -8.875 -7.414 26.464 1.00 79.31 163 LEU A C 1
ATOM 1229 O O . LEU A 1 163 ? -9.375 -7.458 27.591 1.00 79.31 163 LEU A O 1
ATOM 1233 N N . MET A 1 164 ? -9.522 -7.851 25.381 1.00 75.50 164 MET A N 1
ATOM 1234 C CA . MET A 1 164 ? -10.856 -8.450 25.448 1.00 75.50 164 MET A CA 1
ATOM 1235 C C . MET A 1 164 ? -10.856 -9.768 26.221 1.00 75.50 164 MET A C 1
ATOM 1237 O O . MET A 1 164 ? -11.683 -9.945 27.117 1.00 75.50 164 MET A O 1
ATOM 1241 N N . SER A 1 165 ? -9.906 -10.663 25.934 1.00 72.75 165 SER A N 1
ATOM 1242 C CA . SER A 1 165 ? -9.770 -11.943 26.640 1.00 72.75 165 SER A CA 1
ATOM 1243 C C . SER A 1 165 ? -9.563 -11.737 28.142 1.00 72.75 165 SER A C 1
ATOM 1245 O O . SER A 1 165 ? -10.192 -12.410 28.960 1.00 72.75 165 SER A O 1
ATOM 1247 N N . ARG A 1 166 ? -8.750 -10.744 28.531 1.00 74.38 166 ARG A N 1
ATOM 1248 C CA . ARG A 1 166 ? -8.545 -10.386 29.942 1.00 74.38 166 ARG A CA 1
ATOM 1249 C C . ARG A 1 166 ? -9.818 -9.842 30.594 1.00 74.38 166 ARG A C 1
ATOM 1251 O O . ARG A 1 166 ? -10.123 -10.218 31.724 1.00 74.38 166 ARG A O 1
ATOM 1258 N N . ALA A 1 167 ? -10.570 -8.989 29.899 1.00 75.25 167 ALA A N 1
ATOM 1259 C CA . ALA A 1 167 ? -11.833 -8.452 30.405 1.00 75.25 167 ALA A CA 1
ATOM 1260 C C . ALA A 1 167 ? -12.903 -9.547 30.575 1.00 75.25 167 ALA A C 1
ATOM 1262 O O . ALA A 1 167 ? -13.622 -9.551 31.574 1.00 75.25 167 ALA A O 1
ATOM 1263 N N . ALA A 1 168 ? -12.982 -10.497 29.638 1.00 74.62 168 ALA A N 1
ATOM 1264 C CA . ALA A 1 168 ? -13.870 -11.654 29.733 1.00 74.62 168 ALA A CA 1
ATOM 1265 C C . ALA A 1 168 ? -13.494 -12.559 30.919 1.00 74.62 168 ALA A C 1
ATOM 1267 O O . ALA A 1 168 ? -14.356 -12.902 31.730 1.00 74.62 168 ALA A O 1
ATOM 1268 N N . ALA A 1 169 ? -12.202 -12.863 31.085 1.00 73.62 169 ALA A N 1
ATOM 1269 C CA . ALA A 1 169 ? -11.705 -13.642 32.218 1.00 73.62 169 ALA A CA 1
ATOM 1270 C C . ALA A 1 169 ? -11.970 -12.954 33.571 1.00 73.62 169 ALA A C 1
ATOM 1272 O O . ALA A 1 169 ? -12.331 -13.619 34.541 1.00 73.62 169 ALA A O 1
ATOM 1273 N N . ALA A 1 170 ? -11.831 -11.626 33.645 1.00 72.00 170 ALA A N 1
ATOM 1274 C CA . ALA A 1 170 ? -12.144 -10.862 34.851 1.00 72.00 170 ALA A CA 1
ATOM 1275 C C . ALA A 1 170 ? -13.638 -10.937 35.214 1.00 72.00 170 ALA A C 1
ATOM 1277 O O . ALA A 1 170 ? -13.961 -11.163 36.379 1.00 72.00 170 ALA A O 1
ATOM 1278 N N . ARG A 1 171 ? -14.546 -10.840 34.228 1.00 69.81 171 ARG A N 1
ATOM 1279 C CA . ARG A 1 171 ? -15.993 -11.006 34.468 1.00 69.81 171 ARG A CA 1
ATOM 1280 C C . ARG A 1 171 ? -16.363 -12.409 34.933 1.00 69.81 171 ARG A C 1
ATOM 1282 O O . ARG A 1 171 ? -17.195 -12.546 35.825 1.00 69.81 171 ARG A O 1
ATOM 1289 N N . GLY A 1 172 ? -15.723 -13.438 34.378 1.00 68.69 172 GLY A N 1
ATOM 1290 C CA . GLY A 1 172 ? -15.956 -14.822 34.795 1.00 68.69 172 GLY A CA 1
ATOM 1291 C C . GLY A 1 172 ? -15.602 -15.091 36.264 1.00 68.69 172 GLY A C 1
ATOM 1292 O O . GLY A 1 172 ? -16.219 -15.944 36.893 1.00 68.69 172 GLY A O 1
ATOM 1293 N N . ARG A 1 173 ? -14.657 -14.341 36.852 1.00 58.91 173 ARG A N 1
ATOM 1294 C CA . ARG A 1 173 ? -14.293 -14.486 38.277 1.00 58.91 173 ARG A CA 1
ATOM 1295 C C . ARG A 1 173 ? -15.302 -13.838 39.221 1.00 58.91 173 ARG A C 1
ATOM 1297 O O . ARG A 1 173 ? -15.512 -14.339 40.319 1.00 58.91 173 ARG A O 1
ATOM 1304 N N . THR A 1 174 ? -15.955 -12.759 38.798 1.00 56.03 174 THR A N 1
ATOM 1305 C CA . THR A 1 174 ? -16.962 -12.062 39.616 1.00 56.03 174 THR A CA 1
ATOM 1306 C C . THR A 1 174 ? -18.266 -12.842 39.802 1.00 56.03 174 THR A C 1
ATOM 1308 O O . THR A 1 174 ? -18.989 -12.577 40.755 1.00 56.03 174 THR A O 1
ATOM 1311 N N . THR A 1 175 ? -18.560 -13.838 38.961 1.00 51.19 175 THR A N 1
ATOM 1312 C CA . THR A 1 175 ? -19.777 -14.666 39.071 1.00 51.19 175 THR A CA 1
ATOM 1313 C C . THR A 1 175 ? -19.614 -15.926 39.927 1.00 51.19 175 THR A C 1
ATOM 1315 O O . THR A 1 175 ? -20.598 -16.615 40.162 1.00 51.19 175 THR A O 1
ATOM 1318 N N . VAL A 1 176 ? -18.408 -16.235 40.422 1.00 49.75 176 VAL A N 1
ATOM 1319 C CA . VAL A 1 176 ? -18.140 -17.460 41.210 1.00 49.75 176 VAL A CA 1
ATOM 1320 C C . VAL A 1 176 ? -18.079 -17.194 42.726 1.00 49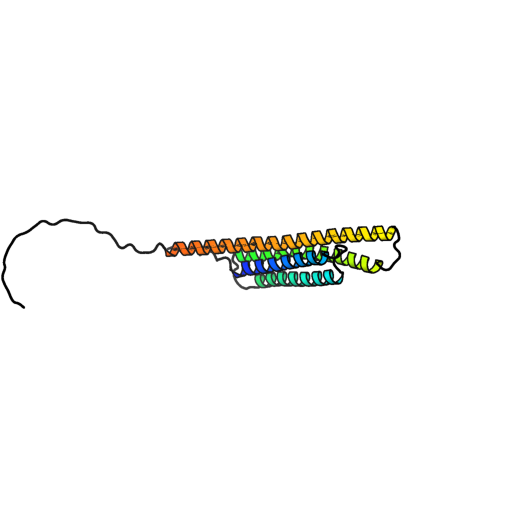.75 176 VAL A C 1
ATOM 1322 O O . VAL A 1 176 ? -18.011 -18.133 43.510 1.00 49.75 176 VAL A O 1
ATOM 1325 N N . HIS A 1 177 ? -18.158 -15.937 43.185 1.00 43.56 177 HIS A N 1
ATOM 1326 C CA . HIS A 1 177 ? -17.964 -15.594 44.607 1.00 43.56 177 HIS A CA 1
ATOM 1327 C C . HIS A 1 177 ? -19.215 -15.143 45.380 1.00 43.56 177 HIS A C 1
ATOM 1329 O O . HIS A 1 177 ? -19.085 -14.577 46.456 1.00 43.56 177 HIS A O 1
ATOM 1335 N N . ASN A 1 178 ? -20.418 -15.435 44.874 1.00 39.84 178 ASN A N 1
ATOM 1336 C CA . ASN A 1 178 ? -21.676 -15.275 45.616 1.00 39.84 178 ASN A CA 1
ATOM 1337 C C . ASN A 1 178 ? -22.505 -16.571 45.563 1.00 39.84 178 ASN A C 1
ATOM 1339 O O . ASN A 1 178 ? -23.645 -16.580 45.109 1.00 39.84 178 ASN A O 1
ATOM 1343 N N . ALA A 1 179 ? -21.930 -17.685 46.016 1.00 39.22 179 ALA A N 1
ATOM 1344 C CA . ALA A 1 179 ? -22.743 -18.746 46.600 1.00 39.22 179 ALA A CA 1
ATOM 1345 C C . ALA A 1 179 ? -22.825 -18.444 48.106 1.00 39.22 179 ALA A C 1
ATOM 1347 O O . ALA A 1 179 ? -21.788 -18.489 48.769 1.00 39.22 179 ALA A O 1
ATOM 1348 N N . PRO A 1 180 ? -23.994 -18.074 48.660 1.00 41.53 180 PRO A N 1
ATOM 1349 C CA . PRO A 1 180 ? -24.127 -17.895 50.095 1.00 41.53 180 PRO A CA 1
ATOM 1350 C C . PRO A 1 180 ? -24.027 -19.270 50.760 1.00 41.53 180 PRO A C 1
ATOM 1352 O O . PRO A 1 180 ? -24.969 -20.059 50.743 1.00 41.53 180 PRO A O 1
ATOM 1355 N N . THR A 1 181 ? -22.873 -19.564 51.352 1.00 44.31 181 THR A N 1
ATOM 1356 C CA . THR A 1 181 ? -22.748 -20.581 52.393 1.00 44.31 181 THR A CA 1
ATOM 1357 C C . THR A 1 181 ? -23.534 -20.086 53.601 1.00 44.31 181 THR A C 1
ATOM 1359 O O . THR A 1 181 ? -23.052 -19.284 54.399 1.00 44.31 181 THR A O 1
ATOM 1362 N N . ALA A 1 182 ? -24.785 -20.525 53.709 1.00 42.72 182 ALA A N 1
ATOM 1363 C CA . ALA A 1 182 ? -25.536 -20.404 54.944 1.00 42.72 182 ALA A CA 1
ATOM 1364 C C . ALA A 1 182 ? -24.872 -21.281 56.027 1.00 42.72 182 ALA A C 1
ATOM 1366 O O . ALA A 1 182 ? -24.655 -22.474 55.827 1.00 42.72 182 ALA A O 1
ATOM 1367 N N . SER A 1 183 ? -24.518 -20.609 57.127 1.00 41.94 183 SER A N 1
ATOM 1368 C CA . SER A 1 183 ? -24.165 -21.023 58.499 1.00 41.94 183 SER A CA 1
ATOM 1369 C C . SER A 1 183 ? -24.441 -22.492 58.875 1.00 41.94 183 SER A C 1
ATOM 1371 O O . SER A 1 183 ? -25.528 -22.995 58.629 1.00 41.94 183 SER A O 1
ATOM 1373 N N . SER A 1 184 ? -23.504 -23.272 59.432 1.00 45.62 184 SER A N 1
ATOM 1374 C CA . SER A 1 184 ? -22.846 -23.165 60.755 1.00 45.62 184 SER A CA 1
ATOM 1375 C C . SER A 1 184 ? -23.822 -23.192 61.939 1.00 45.62 184 SER A C 1
ATOM 1377 O O . SER A 1 184 ? -24.403 -22.150 62.210 1.00 45.62 184 SER A O 1
ATOM 1379 N N . VAL A 1 185 ? -23.941 -24.330 62.654 1.00 40.44 185 VAL A N 1
ATOM 1380 C CA . VAL A 1 185 ? -24.027 -24.418 64.137 1.00 40.44 185 VAL A CA 1
ATOM 1381 C C . VAL A 1 185 ? -23.558 -25.811 64.609 1.00 40.44 185 VAL A C 1
ATOM 1383 O O . VAL A 1 185 ? -24.032 -26.838 64.130 1.00 40.44 185 VAL A O 1
ATOM 1386 N N . LEU A 1 186 ? -22.633 -25.816 65.572 1.00 42.69 186 LEU A N 1
ATOM 1387 C CA . LEU A 1 186 ? -22.146 -26.947 66.372 1.00 42.69 186 LEU A CA 1
ATOM 1388 C C . LEU A 1 186 ? -22.880 -26.988 67.738 1.00 42.69 186 LEU A C 1
ATOM 1390 O O . LEU A 1 186 ? -22.885 -25.958 68.405 1.00 42.69 186 LEU A O 1
ATOM 1394 N N . SER A 1 187 ? -23.361 -28.184 68.142 1.00 41.81 187 SER A N 1
ATOM 1395 C CA . SER A 1 187 ? -23.522 -28.765 69.517 1.00 41.81 187 SER A CA 1
ATOM 1396 C C . SER A 1 187 ? -24.471 -28.089 70.552 1.00 41.81 187 SER A C 1
ATOM 1398 O O . SER A 1 187 ? -24.690 -26.890 70.425 1.00 41.81 187 SER A O 1
ATOM 1400 N N . PRO A 1 188 ? -25.037 -28.779 71.596 1.00 49.72 188 PRO A N 1
ATOM 1401 C CA . PRO A 1 188 ? -24.482 -29.925 72.345 1.00 49.72 188 PRO A CA 1
ATOM 1402 C C . PRO A 1 188 ? -25.450 -31.050 72.833 1.00 49.72 188 PRO A C 1
ATOM 1404 O O . PRO A 1 188 ? -26.665 -31.019 72.675 1.00 49.72 188 PRO A O 1
ATOM 1407 N N . GLU A 1 189 ? -24.801 -32.045 73.441 1.00 53.78 189 GLU A N 1
ATOM 1408 C CA . GLU A 1 189 ? -25.201 -33.238 74.205 1.00 53.78 189 GLU A CA 1
ATOM 1409 C C . GLU A 1 189 ? -26.354 -33.092 75.229 1.00 53.78 189 GLU A C 1
ATOM 1411 O O . GLU A 1 189 ? -26.433 -32.104 75.957 1.00 53.78 189 GLU A O 1
ATOM 1416 N N . ALA A 1 190 ? -27.205 -34.127 75.335 1.00 44.00 190 ALA A N 1
ATOM 1417 C CA . ALA A 1 190 ? -28.179 -34.320 76.417 1.00 44.00 190 ALA A CA 1
ATOM 1418 C C . ALA A 1 190 ? -28.315 -35.817 76.797 1.00 44.00 190 ALA A C 1
ATOM 1420 O O . ALA A 1 190 ? -28.333 -36.693 75.935 1.00 44.00 190 ALA A O 1
ATOM 1421 N N . ALA A 1 191 ? -28.376 -36.062 78.110 1.00 52.19 191 ALA A N 1
ATOM 1422 C CA . ALA A 1 191 ? -28.244 -37.325 78.854 1.00 52.19 191 ALA A CA 1
ATOM 1423 C C . ALA A 1 191 ? -29.469 -38.295 78.790 1.00 52.19 191 ALA A C 1
ATOM 1425 O O . ALA A 1 191 ? -30.514 -37.909 78.267 1.00 52.19 191 ALA A O 1
ATOM 1426 N N . PRO A 1 192 ? -29.371 -39.546 79.322 1.00 55.38 192 PRO A N 1
ATOM 1427 C CA . PRO A 1 192 ? -30.356 -40.632 79.134 1.00 55.38 192 PRO A CA 1
ATOM 1428 C C . PRO A 1 192 ? -31.348 -40.811 80.334 1.00 55.38 192 PRO A C 1
ATOM 1430 O O . PRO A 1 192 ? -31.412 -39.931 81.190 1.00 55.38 192 PRO A O 1
ATOM 1433 N N . PRO A 1 193 ? -32.096 -41.944 80.437 1.00 63.97 193 PRO A N 1
ATOM 1434 C CA . PRO A 1 193 ? -33.558 -42.162 80.293 1.00 63.97 193 PRO A CA 1
ATOM 1435 C C . PRO A 1 193 ? -34.356 -42.149 81.639 1.00 63.97 193 PRO A C 1
ATOM 1437 O O . PRO A 1 193 ? -33.753 -41.838 82.667 1.00 63.97 193 PRO A O 1
ATOM 1440 N N . PRO A 1 194 ? -35.685 -42.470 81.705 1.00 49.97 194 PRO A N 1
ATOM 1441 C CA . PRO A 1 194 ? -36.152 -43.842 82.058 1.00 49.97 194 PRO A CA 1
ATOM 1442 C C . PRO A 1 194 ? -37.601 -44.186 81.522 1.00 49.97 194 PRO A C 1
ATOM 1444 O O . PRO A 1 194 ? -37.960 -43.650 80.478 1.00 49.97 194 PRO A O 1
ATOM 1447 N N . PRO A 1 195 ? -38.419 -45.125 82.080 1.00 51.41 195 PRO A N 1
ATOM 1448 C CA . PRO A 1 195 ? -38.713 -46.425 81.453 1.00 51.41 195 PRO A CA 1
ATOM 1449 C C . PRO A 1 195 ? -40.211 -46.763 81.186 1.00 51.41 195 PRO A C 1
ATOM 1451 O O . PRO A 1 195 ? -41.120 -46.174 81.757 1.00 51.41 195 PRO A O 1
ATOM 1454 N N . SER A 1 196 ? -40.403 -47.841 80.406 1.00 48.22 196 SER A N 1
ATOM 1455 C CA . SER A 1 196 ? -41.512 -48.829 80.393 1.00 48.22 196 SER A CA 1
ATOM 1456 C C . SER A 1 196 ? -42.966 -48.424 80.094 1.00 48.22 196 SER A C 1
ATOM 1458 O O . SER A 1 196 ? -43.608 -47.752 80.889 1.00 48.22 196 SER A O 1
ATOM 1460 N N . ALA A 1 197 ? -43.550 -49.061 79.064 1.00 47.78 197 ALA A N 1
ATOM 1461 C CA . ALA A 1 197 ? -44.649 -50.044 79.184 1.00 47.78 197 ALA A CA 1
ATOM 1462 C C . ALA A 1 197 ? -45.064 -50.579 77.787 1.00 47.78 197 ALA A C 1
ATOM 1464 O O . ALA A 1 197 ? -45.241 -49.799 76.856 1.00 47.78 197 ALA A O 1
ATOM 1465 N N . GLY A 1 198 ? -45.212 -51.906 77.636 1.00 42.34 198 GLY A N 1
ATOM 1466 C CA . GLY A 1 198 ? -45.896 -52.545 76.486 1.00 42.34 198 GLY A CA 1
ATOM 1467 C C . GLY A 1 198 ? -47.425 -52.318 76.517 1.00 42.34 198 GLY A C 1
ATOM 1468 O O . GLY A 1 198 ? -47.853 -51.492 77.322 1.00 42.34 198 GLY A O 1
ATOM 1469 N N . PRO A 1 199 ? -48.284 -53.054 75.761 1.00 52.88 199 PRO A N 1
ATOM 1470 C CA . PRO A 1 199 ? -48.044 -54.333 75.069 1.00 52.88 199 PRO A CA 1
ATOM 1471 C C . PRO A 1 199 ? -48.703 -54.508 73.658 1.00 52.88 199 PRO A C 1
ATOM 1473 O O . PRO A 1 199 ? -49.472 -53.677 73.198 1.00 52.88 199 PRO A O 1
ATOM 1476 N N . ALA A 1 200 ? -48.413 -55.673 73.049 1.00 49.31 200 ALA A N 1
ATOM 1477 C CA . ALA A 1 200 ? -49.272 -56.579 72.249 1.00 49.31 200 ALA A CA 1
ATOM 1478 C C . ALA A 1 200 ? -49.973 -56.154 70.929 1.00 49.31 200 ALA A C 1
ATOM 1480 O O . ALA A 1 200 ? -50.856 -55.309 70.928 1.00 49.31 200 ALA A O 1
ATOM 1481 N N . HIS A 1 201 ? -49.671 -56.901 69.848 1.00 51.16 201 HIS A N 1
ATOM 1482 C CA . HIS A 1 201 ? -50.571 -57.647 68.918 1.00 51.16 201 HIS A CA 1
ATOM 1483 C C . HIS A 1 201 ? -49.737 -58.024 67.663 1.00 51.16 201 HIS A C 1
ATOM 1485 O O . HIS A 1 201 ? -49.167 -57.137 67.045 1.00 51.16 201 HIS A O 1
ATOM 1491 N N . VAL A 1 202 ? -49.381 -59.273 67.317 1.00 54.56 202 VAL A N 1
ATOM 1492 C CA . VAL A 1 202 ? -50.120 -60.511 66.957 1.00 54.56 202 VAL A CA 1
ATOM 1493 C C . VAL A 1 202 ? -51.018 -60.391 65.709 1.00 54.56 202 VAL A C 1
ATOM 1495 O O . VAL A 1 202 ? -51.974 -59.621 65.714 1.00 54.56 202 VAL A O 1
ATOM 1498 N N . ASN A 1 203 ? -50.733 -61.293 64.747 1.00 46.53 203 ASN A N 1
ATOM 1499 C CA . ASN A 1 203 ? -51.392 -61.680 63.476 1.00 46.53 203 ASN A CA 1
ATOM 1500 C C . ASN A 1 203 ? -50.872 -60.991 62.198 1.00 46.53 203 ASN A C 1
ATOM 1502 O O . ASN A 1 203 ? -50.788 -59.776 62.144 1.00 46.53 203 ASN A O 1
ATOM 1506 N N . GLY A 1 204 ? -50.545 -61.677 61.097 1.00 50.25 204 GLY A N 1
ATOM 1507 C CA . GLY A 1 204 ? -50.604 -63.104 60.767 1.00 50.25 204 GLY A CA 1
ATOM 1508 C C . GLY A 1 204 ? -50.947 -63.304 59.283 1.00 50.25 204 GLY A C 1
ATOM 1509 O O . GLY A 1 204 ? -52.043 -62.921 58.889 1.00 50.25 204 GLY A O 1
ATOM 1510 N N . ARG A 1 205 ? -50.034 -63.892 58.496 1.00 48.41 205 ARG A N 1
ATOM 1511 C CA . ARG A 1 205 ? -50.215 -64.929 57.450 1.00 48.41 205 ARG A CA 1
ATOM 1512 C C . ARG A 1 205 ? -49.004 -65.001 56.530 1.00 48.41 205 ARG A C 1
ATOM 1514 O O . ARG A 1 205 ? -48.555 -63.931 56.075 1.00 48.41 205 ARG A O 1
#

pLDDT: mean 82.36, std 19.76, range [34.91, 98.62]